Protein AF-A0A0R0M6H1-F1 (afdb_monomer_lite)

Foldseek 3Di:
DADFADDPQAAWAFCPDPLVVVCVVLVVCVPWDKDFAQWEWEADPLDTFTDDQELVSLVVGPPDDPQLSVLVVCVLVVVDDPVVSCVRGDVVVVVRQQLSAPFPDPGSNVVSSVRRPPRGGIIAIQVGPVSSVVSVVVSVVVVVDDDDDDPDKFKAAPVRHTDPDPDPDHPQKIWIQDPVGIDIDRDDDDPPDPDQFQKKKKKKWKFLADLDPAWHKYRHDPFWIKIKHACRSVSDDHSMIMMIIIGRDPDPDPVCVSSPHDPVGTPDMDMDMDRHDGDSD

Sequence (281 aa):
LTEVFIESNPRLFETNSELIDIIVGADMFGQMNFISIIDHYVFLKGKFYKIPYNDFDIAESDWLTVKEKLFLQKFANNKIQFFEFEANVRPLVVEILNSAKIRRRSHAIPVYLKNYGTNELLCYPIFGEREISDQMSRMLAFKNVAFYMEDEIKLLDQHGREIKNKPKKLPTFYQLSGQYGKARFDQFLTSEIPRKRQKKYVKVLILSKPLKEGNFFITFSQNIFIFQLDWETRVCPTNMFLIYIFAKDPLQSDIENEIGLDHESIILSISFERKITEPPI

Organism: NCBI:txid146866

Structure (mmCIF, N/CA/C/O backbone):
data_AF-A0A0R0M6H1-F1
#
_entry.id   AF-A0A0R0M6H1-F1
#
loop_
_atom_site.group_PDB
_atom_site.id
_atom_site.type_symbol
_atom_site.label_atom_id
_atom_site.label_alt_id
_atom_site.label_comp_id
_atom_site.label_asym_id
_atom_site.label_entity_id
_atom_site.label_seq_id
_atom_site.pdbx_PDB_ins_code
_atom_site.Cartn_x
_atom_site.Cartn_y
_atom_site.Cartn_z
_atom_site.occupancy
_atom_site.B_iso_or_equiv
_atom_site.auth_seq_id
_atom_site.auth_comp_id
_atom_site.auth_asym_id
_atom_site.auth_atom_id
_atom_site.pdbx_PDB_model_num
ATOM 1 N N . LEU A 1 1 ? 5.662 -20.832 -5.754 1.00 57.03 1 LEU A N 1
ATOM 2 C CA . LEU A 1 1 ? 6.717 -19.799 -5.788 1.00 57.03 1 LEU A CA 1
ATOM 3 C C . LEU A 1 1 ? 7.740 -20.155 -4.731 1.00 57.03 1 LEU A C 1
ATOM 5 O O . LEU A 1 1 ? 7.343 -20.382 -3.597 1.00 57.03 1 LEU A O 1
ATOM 9 N N . THR A 1 2 ? 9.004 -20.292 -5.122 1.00 72.38 2 THR A N 1
ATOM 10 C CA . THR A 1 2 ? 10.146 -20.501 -4.210 1.00 72.38 2 THR A CA 1
ATOM 11 C C . THR A 1 2 ? 10.876 -19.198 -3.890 1.00 72.38 2 THR A C 1
ATOM 13 O O . THR A 1 2 ? 11.727 -19.177 -3.010 1.00 72.38 2 THR A O 1
ATOM 16 N N . GLU A 1 3 ? 10.545 -18.120 -4.600 1.00 84.31 3 GLU A N 1
ATOM 17 C CA . GLU A 1 3 ? 11.199 -16.818 -4.516 1.00 84.31 3 GLU A CA 1
ATOM 18 C C . GLU A 1 3 ? 10.257 -15.777 -3.904 1.00 84.31 3 GLU A C 1
ATOM 20 O O . GLU A 1 3 ? 9.032 -15.928 -3.936 1.00 84.31 3 GLU A O 1
ATOM 25 N N . VAL A 1 4 ? 10.854 -14.728 -3.341 1.00 87.81 4 VAL A N 1
ATOM 26 C CA . VAL A 1 4 ? 10.167 -13.562 -2.781 1.00 87.81 4 VAL A CA 1
ATOM 27 C C . VAL A 1 4 ? 10.470 -12.362 -3.672 1.00 87.81 4 VAL A C 1
ATOM 29 O O . VAL A 1 4 ? 11.637 -12.066 -3.935 1.00 87.81 4 VAL A O 1
ATOM 32 N N . PHE A 1 5 ? 9.434 -11.643 -4.092 1.00 89.56 5 PHE A N 1
ATOM 33 C CA . PHE A 1 5 ? 9.551 -10.390 -4.828 1.00 89.56 5 PHE A CA 1
ATOM 34 C C . PHE A 1 5 ? 9.432 -9.213 -3.861 1.00 89.56 5 PHE A C 1
ATOM 36 O O . PHE A 1 5 ? 8.388 -8.989 -3.251 1.00 89.56 5 PHE A O 1
ATOM 43 N N . ILE A 1 6 ? 10.529 -8.471 -3.707 1.00 90.31 6 ILE A N 1
ATOM 44 C CA . ILE A 1 6 ? 10.583 -7.286 -2.849 1.00 90.31 6 ILE A CA 1
ATOM 45 C C . ILE A 1 6 ? 10.576 -6.036 -3.719 1.00 90.31 6 ILE A C 1
ATOM 47 O O . ILE A 1 6 ? 11.501 -5.789 -4.496 1.00 90.31 6 ILE A O 1
ATOM 51 N N . GLU A 1 7 ? 9.552 -5.214 -3.533 1.00 89.44 7 GLU A N 1
ATOM 52 C CA . GLU A 1 7 ? 9.412 -3.941 -4.210 1.00 89.44 7 GLU A CA 1
ATOM 53 C C . GLU A 1 7 ? 10.398 -2.922 -3.656 1.00 89.44 7 GLU A C 1
ATOM 55 O O . GLU A 1 7 ? 10.493 -2.667 -2.454 1.00 89.44 7 GLU A O 1
ATOM 60 N N . SER A 1 8 ? 11.110 -2.262 -4.566 1.00 82.50 8 SER A N 1
ATOM 61 C CA . SER A 1 8 ? 12.011 -1.165 -4.200 1.00 82.50 8 SER A CA 1
ATOM 62 C C . SER A 1 8 ? 11.267 0.116 -3.796 1.00 82.50 8 SER A C 1
ATOM 64 O O . SER A 1 8 ? 11.862 1.039 -3.230 1.00 82.50 8 SER A O 1
ATOM 66 N N . ASN A 1 9 ? 9.978 0.200 -4.125 1.00 82.88 9 ASN A N 1
ATOM 67 C CA . ASN A 1 9 ? 9.102 1.340 -3.886 1.00 82.88 9 ASN A CA 1
ATOM 68 C C . ASN A 1 9 ? 7.665 0.827 -3.667 1.00 82.88 9 ASN A C 1
ATOM 70 O O . ASN A 1 9 ? 6.825 1.056 -4.524 1.00 82.88 9 ASN A O 1
ATOM 74 N N . PRO A 1 10 ? 7.412 0.137 -2.545 1.00 84.62 10 PRO A N 1
ATOM 75 C CA . PRO A 1 10 ? 6.147 -0.540 -2.276 1.00 84.62 10 PRO A CA 1
ATOM 76 C C . PRO A 1 10 ? 4.981 0.449 -2.145 1.00 84.62 10 PRO A C 1
ATOM 78 O O . PRO A 1 10 ? 5.083 1.440 -1.409 1.00 84.62 10 PRO A O 1
ATOM 81 N N . ARG A 1 11 ? 3.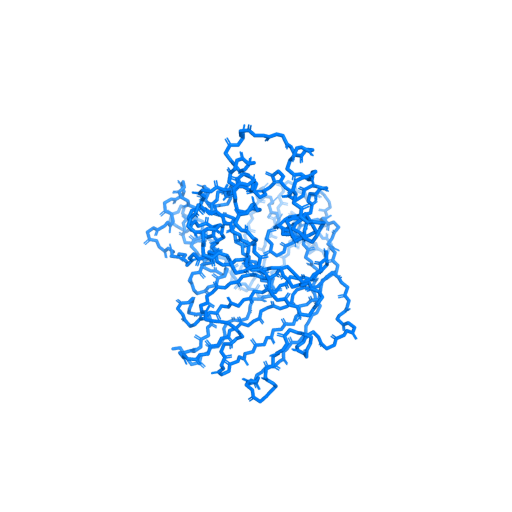879 0.172 -2.845 1.00 88.50 11 ARG A N 1
ATOM 82 C CA . ARG A 1 11 ? 2.678 1.005 -2.919 1.00 88.50 11 ARG A CA 1
ATOM 83 C C . ARG A 1 11 ? 1.404 0.179 -3.008 1.00 88.50 11 ARG A C 1
ATOM 85 O O . ARG A 1 11 ? 1.370 -0.891 -3.606 1.00 88.50 11 ARG A O 1
ATOM 92 N N . LEU A 1 12 ? 0.339 0.743 -2.453 1.00 90.62 12 LEU A N 1
ATOM 93 C CA . LEU A 1 12 ? -1.034 0.322 -2.686 1.00 90.62 12 LEU A CA 1
ATOM 94 C C . LEU A 1 12 ? -1.726 1.354 -3.573 1.00 90.62 12 LEU A C 1
ATOM 96 O O . LEU A 1 12 ? -1.390 2.539 -3.538 1.00 90.62 12 LEU A O 1
ATOM 100 N N . PHE A 1 13 ? -2.709 0.916 -4.350 1.00 88.50 13 PHE A N 1
ATOM 101 C CA . PHE A 1 13 ? -3.419 1.784 -5.284 1.00 88.50 13 PHE A CA 1
ATOM 102 C C . PHE A 1 13 ? -4.861 1.967 -4.839 1.00 88.50 13 PHE A C 1
ATOM 104 O O . PHE A 1 13 ? -5.561 0.989 -4.598 1.00 88.50 13 PHE A O 1
ATOM 111 N N . GLU A 1 14 ? -5.330 3.214 -4.757 1.00 86.25 14 GLU A N 1
ATOM 112 C CA . GLU A 1 14 ? -6.767 3.470 -4.627 1.00 86.25 14 GLU A CA 1
ATOM 113 C C . GLU A 1 14 ? -7.482 2.896 -5.858 1.00 86.25 14 GLU A C 1
ATOM 115 O O . GLU A 1 14 ? -7.100 3.176 -6.999 1.00 86.25 14 GLU A O 1
ATOM 120 N N . THR A 1 15 ? -8.537 2.120 -5.623 1.00 84.62 15 THR A N 1
ATOM 121 C CA . THR A 1 15 ? -9.339 1.469 -6.675 1.00 84.62 15 THR A CA 1
ATOM 122 C C . THR A 1 15 ? -10.025 2.469 -7.606 1.00 84.62 15 THR A C 1
ATOM 124 O O . THR A 1 15 ? -10.305 2.153 -8.754 1.00 84.62 15 THR A O 1
ATOM 127 N N . ASN A 1 16 ? -10.241 3.702 -7.137 1.00 79.19 16 ASN A N 1
ATOM 128 C CA . ASN A 1 16 ? -10.789 4.825 -7.901 1.00 79.19 16 ASN A CA 1
ATOM 129 C C . ASN A 1 16 ? -9.720 5.848 -8.334 1.00 79.19 16 ASN A C 1
ATOM 131 O O . ASN A 1 16 ? -10.024 7.035 -8.495 1.00 79.19 16 ASN A O 1
ATOM 135 N N . SER A 1 17 ? -8.454 5.430 -8.427 1.00 81.12 17 SER A N 1
ATOM 136 C CA . SER A 1 17 ? -7.373 6.303 -8.888 1.00 81.12 17 SER A CA 1
ATOM 137 C C . SER A 1 17 ? -7.312 6.403 -10.410 1.00 81.12 17 SER A C 1
ATOM 139 O O . SER A 1 17 ? -7.622 5.459 -11.129 1.00 81.12 17 SER A O 1
ATOM 141 N N . GLU A 1 18 ? -6.785 7.533 -10.889 1.00 84.88 18 GLU A N 1
ATOM 142 C CA . GLU A 1 18 ? -6.524 7.782 -12.314 1.00 84.88 18 GLU A CA 1
ATOM 143 C C . GLU A 1 18 ? -5.653 6.687 -12.951 1.00 84.88 18 GLU A C 1
ATOM 145 O O . GLU A 1 18 ? -5.841 6.344 -14.112 1.00 84.88 18 GLU A O 1
ATOM 150 N N . LEU A 1 19 ? -4.714 6.102 -12.196 1.00 86.50 19 LEU A N 1
ATOM 151 C CA . LEU A 1 19 ? -3.900 4.997 -12.701 1.00 86.50 19 LEU A CA 1
ATOM 152 C C . LEU A 1 19 ? -4.757 3.762 -13.001 1.00 86.50 19 LEU A C 1
ATOM 154 O O . LEU A 1 19 ? -4.580 3.152 -14.052 1.00 86.50 19 LEU A O 1
ATOM 158 N N . ILE A 1 20 ? -5.679 3.408 -12.102 1.00 87.38 20 ILE A N 1
ATOM 159 C CA . ILE A 1 20 ? -6.596 2.287 -12.324 1.00 87.38 20 ILE A CA 1
ATOM 160 C C . ILE A 1 20 ? -7.502 2.585 -13.522 1.00 87.38 20 ILE A C 1
ATOM 162 O O . ILE A 1 20 ? -7.623 1.730 -14.397 1.00 87.38 20 ILE A O 1
ATOM 166 N N . ASP A 1 21 ? -8.024 3.809 -13.647 1.00 86.75 21 ASP A N 1
ATOM 167 C CA . ASP A 1 21 ? -8.817 4.225 -14.814 1.00 86.75 21 ASP A CA 1
ATOM 168 C C . ASP A 1 21 ? -8.031 4.091 -16.132 1.00 86.75 21 ASP A C 1
ATOM 170 O O . ASP A 1 21 ? -8.572 3.627 -17.137 1.00 86.75 21 ASP A O 1
ATOM 174 N N . ILE A 1 22 ? -6.740 4.449 -16.140 1.00 88.62 22 ILE A N 1
ATOM 175 C CA . ILE A 1 22 ? -5.854 4.277 -17.303 1.00 88.62 22 ILE A CA 1
ATOM 176 C C . ILE A 1 22 ? -5.665 2.793 -17.633 1.00 88.62 22 ILE A C 1
ATOM 178 O O . ILE A 1 22 ? -5.728 2.423 -18.804 1.00 88.62 22 ILE A O 1
ATOM 182 N N . ILE A 1 23 ? -5.445 1.940 -16.629 1.00 88.56 23 ILE A N 1
ATOM 183 C CA . ILE A 1 23 ? -5.265 0.491 -16.815 1.00 88.56 23 ILE A CA 1
ATOM 184 C C . ILE A 1 23 ? -6.550 -0.141 -17.374 1.00 88.56 23 ILE A C 1
ATOM 186 O O . ILE A 1 23 ? -6.475 -0.952 -18.300 1.00 88.56 23 ILE A O 1
ATOM 190 N N . VAL A 1 24 ? -7.726 0.262 -16.871 1.00 86.44 24 VAL A N 1
ATOM 191 C CA . VAL A 1 24 ? -9.031 -0.142 -17.424 1.00 86.44 24 VAL A CA 1
ATOM 192 C C . VAL A 1 24 ? -9.164 0.339 -18.868 1.00 86.44 24 VAL A C 1
ATOM 194 O O . VAL A 1 24 ? -9.450 -0.456 -19.760 1.00 86.44 24 VAL A O 1
ATOM 197 N N . GLY A 1 25 ? -8.926 1.628 -19.119 1.00 86.38 25 GLY A N 1
ATOM 198 C CA . GLY A 1 25 ? -9.073 2.234 -20.444 1.00 86.38 25 GLY A CA 1
ATOM 199 C C . GLY A 1 25 ? -8.100 1.689 -21.493 1.00 86.38 25 GLY A C 1
ATOM 200 O O . GLY A 1 25 ? -8.398 1.732 -22.685 1.00 86.38 25 GLY A O 1
ATOM 201 N N . ALA A 1 26 ? -6.956 1.156 -21.061 1.00 85.50 26 ALA A N 1
ATOM 202 C CA . ALA A 1 26 ? -5.970 0.492 -21.908 1.00 85.50 26 ALA A CA 1
ATOM 203 C C . ALA A 1 26 ? -6.255 -1.007 -22.136 1.00 85.50 26 ALA A C 1
ATOM 205 O O . ALA A 1 26 ? -5.443 -1.669 -22.780 1.00 85.50 26 ALA A O 1
ATOM 206 N N . ASP A 1 27 ? -7.374 -1.537 -21.625 1.00 84.25 27 ASP A N 1
ATOM 207 C CA . ASP A 1 27 ? -7.768 -2.954 -21.710 1.00 84.25 27 ASP A CA 1
ATOM 208 C C . ASP A 1 27 ? -6.717 -3.920 -21.122 1.00 84.25 27 ASP A C 1
ATOM 210 O O . ASP A 1 27 ? -6.519 -5.052 -21.566 1.00 84.25 27 ASP A O 1
ATOM 214 N N . MET A 1 28 ? -6.002 -3.464 -20.089 1.00 84.00 28 MET A N 1
ATOM 215 C CA . MET A 1 28 ? -4.935 -4.244 -19.452 1.00 84.00 28 MET A CA 1
ATOM 216 C C . MET A 1 28 ? -5.460 -5.243 -18.411 1.00 84.00 28 MET A C 1
ATOM 218 O O . MET A 1 28 ? -4.734 -6.157 -18.022 1.00 84.00 28 MET A O 1
ATOM 222 N N . PHE A 1 29 ? -6.720 -5.122 -17.978 1.00 75.19 29 PHE A N 1
ATOM 223 C CA . PHE A 1 29 ? -7.334 -6.031 -16.996 1.00 75.19 29 PHE A CA 1
ATOM 224 C C . PHE A 1 29 ? -7.459 -7.474 -17.495 1.00 75.19 29 PHE A C 1
ATOM 226 O O . PHE A 1 29 ? -7.462 -8.399 -16.693 1.00 75.19 29 PHE A O 1
ATOM 233 N N . GLY A 1 30 ? -7.490 -7.700 -18.813 1.00 74.50 30 GLY A N 1
ATOM 234 C CA . GLY A 1 30 ? -7.412 -9.056 -19.363 1.00 74.50 30 GLY A CA 1
ATOM 235 C C . GLY A 1 30 ? -6.053 -9.738 -19.143 1.00 74.50 30 GLY A C 1
ATOM 236 O O . GLY A 1 30 ? -5.927 -10.936 -19.388 1.00 74.50 30 GLY A O 1
ATOM 237 N N . GLN A 1 31 ? -5.027 -8.987 -18.724 1.00 80.31 31 GLN A N 1
ATOM 238 C CA . GLN A 1 31 ? -3.633 -9.442 -18.645 1.00 80.31 31 GLN A CA 1
ATOM 239 C C . GLN A 1 31 ? -3.010 -9.271 -17.254 1.00 80.31 31 GLN A C 1
ATOM 241 O O . GLN A 1 31 ? -2.004 -9.914 -16.972 1.00 80.31 31 GLN A O 1
ATOM 246 N N . MET A 1 32 ? -3.607 -8.453 -16.384 1.00 88.12 32 MET A N 1
ATOM 247 C CA . MET A 1 32 ? -3.165 -8.225 -15.010 1.00 88.12 32 MET A CA 1
ATOM 248 C C . MET A 1 32 ? -4.352 -8.314 -14.059 1.00 88.12 32 MET A C 1
ATOM 250 O O . MET A 1 32 ? -5.414 -7.752 -14.316 1.00 88.12 32 MET A O 1
ATOM 254 N N . ASN A 1 33 ? -4.133 -8.980 -12.930 1.00 89.44 33 ASN A N 1
ATOM 255 C CA . ASN A 1 33 ? -5.114 -9.101 -11.863 1.00 89.44 33 ASN A CA 1
ATOM 256 C C . ASN A 1 33 ? -4.676 -8.281 -10.655 1.00 89.44 33 ASN A C 1
ATOM 258 O O . ASN A 1 33 ? -3.481 -8.129 -10.397 1.00 89.44 33 ASN A O 1
ATOM 262 N N . PHE A 1 34 ? -5.650 -7.817 -9.884 1.00 92.12 34 PHE A N 1
ATOM 263 C CA . PHE A 1 34 ? -5.431 -7.137 -8.616 1.00 92.12 34 PHE A CA 1
ATOM 264 C C . PHE A 1 34 ? -6.110 -7.913 -7.498 1.00 92.12 34 PHE A C 1
ATOM 266 O O . PHE A 1 34 ? -7.169 -8.504 -7.700 1.00 92.12 34 PHE A O 1
ATOM 273 N N . ILE A 1 35 ? -5.508 -7.877 -6.315 1.00 92.12 35 ILE A N 1
ATOM 274 C CA . ILE A 1 35 ? -6.167 -8.270 -5.078 1.00 92.12 35 ILE A CA 1
ATOM 275 C C . ILE A 1 35 ? -6.676 -7.021 -4.363 1.00 92.12 35 ILE A C 1
ATOM 277 O O . ILE A 1 35 ? -6.007 -5.982 -4.345 1.00 92.12 35 ILE A O 1
ATOM 281 N N . SER A 1 36 ? -7.868 -7.121 -3.785 1.00 91.19 36 SER A N 1
ATOM 282 C CA . SER A 1 36 ? -8.452 -6.049 -2.987 1.00 91.19 36 SER A CA 1
ATOM 283 C C . SER A 1 36 ? -7.864 -6.057 -1.578 1.00 91.19 36 SER A C 1
ATOM 285 O O . SER A 1 36 ? -7.694 -7.109 -0.961 1.00 91.19 36 SER A O 1
ATOM 287 N N . ILE A 1 37 ? -7.565 -4.870 -1.062 1.00 90.44 37 ILE A N 1
ATOM 288 C CA . ILE A 1 37 ? -7.140 -4.634 0.316 1.00 90.44 37 ILE A CA 1
ATOM 289 C C . ILE A 1 37 ? -8.246 -3.819 0.974 1.00 90.44 37 ILE A C 1
ATOM 291 O O . ILE A 1 37 ? -8.354 -2.601 0.806 1.00 90.44 37 ILE A O 1
ATOM 295 N N . ILE A 1 38 ? -9.098 -4.542 1.692 1.00 84.56 38 ILE A N 1
ATOM 296 C CA . ILE A 1 38 ? -10.337 -4.019 2.274 1.00 84.56 38 ILE A CA 1
ATOM 297 C C . ILE A 1 38 ? -10.083 -3.538 3.705 1.00 84.56 38 ILE A C 1
ATOM 299 O O . ILE A 1 38 ? -10.609 -2.509 4.133 1.00 84.56 38 ILE A O 1
ATOM 303 N N . ASP A 1 39 ? -9.224 -4.248 4.435 1.00 91.00 39 ASP A N 1
ATOM 304 C CA . ASP A 1 39 ? -9.014 -3.996 5.850 1.00 91.00 39 ASP A CA 1
ATOM 305 C C . ASP A 1 39 ? -7.977 -2.892 6.079 1.00 91.00 39 ASP A C 1
ATOM 307 O O . ASP A 1 39 ? -6.802 -2.993 5.717 1.00 91.00 39 ASP A O 1
ATOM 311 N N . HIS A 1 40 ? -8.427 -1.823 6.733 1.00 91.75 40 HIS A N 1
ATOM 312 C CA . HIS A 1 40 ? -7.588 -0.725 7.193 1.00 91.75 40 HIS A CA 1
ATOM 313 C C . HIS A 1 40 ? -7.669 -0.621 8.710 1.00 91.75 40 HIS A C 1
ATOM 315 O O . HIS A 1 40 ? -8.750 -0.509 9.295 1.00 91.75 40 HIS A O 1
ATOM 321 N N . TYR A 1 41 ? -6.508 -0.589 9.345 1.00 93.31 41 TYR A N 1
ATOM 322 C CA . TYR A 1 41 ? -6.373 -0.400 10.775 1.00 93.31 41 TYR A CA 1
ATOM 323 C C . TYR A 1 41 ? -5.672 0.917 11.098 1.00 93.31 41 TYR A C 1
ATOM 325 O O . TYR A 1 41 ? -4.764 1.362 10.401 1.00 93.31 41 TYR A O 1
ATOM 333 N N . VAL A 1 42 ? -6.038 1.512 12.223 1.00 93.06 42 VAL A N 1
ATOM 334 C CA . VAL A 1 42 ? -5.229 2.530 12.892 1.00 93.06 42 VAL A CA 1
ATOM 335 C C . VAL A 1 42 ? -4.602 1.890 14.119 1.00 93.06 42 VAL A C 1
ATOM 337 O O . VAL A 1 42 ? -5.312 1.290 14.927 1.00 93.06 42 VAL A O 1
ATOM 340 N N . PHE A 1 43 ? -3.286 2.017 14.269 1.00 93.00 43 PHE A N 1
ATOM 341 C CA . PHE A 1 43 ? -2.613 1.647 15.509 1.00 93.00 43 PHE A CA 1
ATOM 342 C C . PHE A 1 43 ? -2.472 2.885 16.392 1.00 93.00 43 PHE A C 1
ATOM 344 O O . PHE A 1 43 ? -1.816 3.855 16.023 1.00 93.00 43 PHE A O 1
ATOM 351 N N . LEU A 1 44 ? -3.121 2.872 17.554 1.00 91.69 44 LEU A N 1
ATOM 352 C CA . LEU A 1 44 ? -3.144 4.007 18.467 1.00 91.69 44 LEU A CA 1
ATOM 353 C C . LEU A 1 44 ? -3.134 3.515 19.915 1.00 91.69 44 LEU A C 1
ATOM 355 O O . LEU A 1 44 ? -3.953 2.684 20.307 1.00 91.69 44 LEU A O 1
ATOM 359 N N . LYS A 1 45 ? -2.223 4.057 20.733 1.00 89.06 45 LYS A N 1
ATOM 360 C CA . LYS A 1 45 ? -2.115 3.745 22.174 1.00 89.06 45 LYS A CA 1
ATOM 361 C C . LYS A 1 45 ? -2.030 2.231 22.446 1.00 89.06 45 LYS A C 1
ATOM 363 O O . LYS A 1 45 ? -2.719 1.715 23.323 1.00 89.06 45 LYS A O 1
ATOM 368 N N . GLY A 1 46 ? -1.211 1.521 21.663 1.00 89.62 46 GLY A N 1
ATOM 369 C CA . GLY A 1 46 ? -0.979 0.083 21.834 1.00 89.62 46 GLY A CA 1
ATOM 370 C C . GLY A 1 46 ? -2.091 -0.824 21.298 1.00 89.62 46 GLY A C 1
ATOM 371 O O . GLY A 1 46 ? -2.094 -2.014 21.597 1.00 89.62 46 GLY A O 1
ATOM 372 N N . LYS A 1 47 ? -3.077 -0.282 20.570 1.00 93.38 47 LYS A N 1
ATOM 373 C CA . LYS A 1 47 ? -4.236 -1.040 20.082 1.00 93.38 47 LYS A CA 1
ATOM 374 C C . LYS A 1 47 ? -4.500 -0.791 18.606 1.00 93.38 47 LYS A C 1
ATOM 376 O O . LYS A 1 47 ? -4.341 0.325 18.118 1.00 93.38 47 LYS A O 1
ATOM 381 N N . PHE A 1 48 ? -4.965 -1.836 17.928 1.00 94.31 48 PHE A N 1
ATOM 382 C CA . PHE A 1 48 ? -5.478 -1.759 16.564 1.00 94.31 48 PHE A CA 1
ATOM 383 C C . PHE A 1 48 ? -6.967 -1.432 16.568 1.00 94.31 48 PHE A C 1
ATOM 385 O O . PHE A 1 48 ? -7.741 -2.087 17.261 1.00 94.31 48 PHE A O 1
ATOM 392 N N . TYR A 1 49 ? -7.366 -0.481 15.733 1.00 95.00 49 TYR A N 1
ATOM 393 C CA . TYR A 1 49 ? -8.760 -0.129 15.486 1.00 95.00 49 TYR A CA 1
ATOM 394 C C . TYR A 1 49 ? -9.060 -0.337 14.006 1.00 95.00 49 TYR A C 1
ATOM 396 O O . TYR A 1 49 ? -8.489 0.367 13.172 1.00 95.00 49 TYR A O 1
ATOM 404 N N . LYS A 1 50 ? -9.930 -1.299 13.670 1.00 94.25 50 LYS A N 1
ATOM 405 C CA . LYS A 1 50 ? -10.416 -1.464 12.291 1.00 94.25 50 LYS A CA 1
ATOM 406 C C . LYS A 1 50 ? -11.291 -0.265 11.941 1.00 94.25 50 LYS A C 1
ATOM 408 O O . LYS A 1 50 ? -12.217 0.055 12.693 1.00 94.25 50 LYS A O 1
ATOM 413 N N . ILE A 1 51 ? -10.975 0.402 10.838 1.00 93.06 51 ILE A N 1
ATOM 414 C CA . ILE A 1 51 ? -11.732 1.548 10.340 1.00 93.06 51 ILE A CA 1
ATOM 415 C C . ILE A 1 51 ? -12.956 1.028 9.583 1.00 93.06 51 ILE A C 1
ATOM 417 O O . ILE A 1 51 ? -12.781 0.268 8.633 1.00 93.06 51 ILE A O 1
ATOM 421 N N . PRO A 1 52 ? -14.181 1.402 9.991 1.00 92.62 52 PRO A N 1
ATOM 422 C CA . PRO A 1 52 ? -15.383 0.885 9.356 1.00 92.62 52 PRO A CA 1
ATOM 423 C C . PRO A 1 52 ? -15.718 1.661 8.080 1.00 92.62 52 PRO A C 1
ATOM 425 O O . PRO A 1 52 ? -15.936 2.866 8.150 1.00 92.62 52 PRO A O 1
ATOM 428 N N . TYR A 1 53 ? -15.806 0.999 6.927 1.00 90.19 53 TYR A N 1
ATOM 429 C CA . TYR A 1 53 ? -16.108 1.660 5.650 1.00 90.19 53 TYR A CA 1
ATOM 430 C C . TYR A 1 53 ? -17.532 1.434 5.157 1.00 90.19 53 TYR A C 1
ATOM 432 O O . TYR A 1 53 ? -17.933 2.053 4.180 1.00 90.19 53 TYR A O 1
ATOM 440 N N . ASN A 1 54 ? -18.325 0.602 5.821 1.00 91.94 54 ASN A N 1
ATOM 441 C CA . ASN A 1 54 ? -19.725 0.370 5.475 1.00 91.94 54 ASN A CA 1
ATOM 442 C C . ASN A 1 54 ? -20.577 0.140 6.738 1.00 91.94 54 ASN A C 1
ATOM 444 O O . ASN A 1 54 ? -20.064 0.087 7.858 1.00 91.94 54 ASN A O 1
ATOM 448 N N . ASP A 1 55 ? -21.897 0.044 6.570 1.00 92.56 55 ASP A N 1
ATOM 449 C CA . ASP A 1 55 ? -22.836 -0.162 7.683 1.00 92.56 55 ASP A CA 1
ATOM 450 C C . ASP A 1 55 ? -22.564 -1.468 8.449 1.00 92.56 55 ASP A C 1
ATOM 452 O O . ASP A 1 55 ? -22.732 -1.514 9.669 1.00 92.56 55 ASP A O 1
ATOM 456 N N . PHE A 1 56 ? -22.111 -2.511 7.747 1.00 92.81 56 PHE A N 1
ATOM 457 C CA . PHE A 1 56 ? -21.766 -3.795 8.348 1.00 92.81 56 PHE A CA 1
ATOM 458 C C . PHE A 1 56 ? -20.528 -3.673 9.246 1.00 92.81 56 PHE A C 1
ATOM 460 O O . PHE A 1 56 ? -20.577 -4.082 10.402 1.00 92.81 56 PHE A O 1
ATOM 467 N N . ASP A 1 57 ? -19.467 -3.000 8.797 1.00 93.25 57 ASP A N 1
ATOM 468 C CA . ASP A 1 57 ? -18.276 -2.760 9.616 1.00 93.25 57 ASP A CA 1
ATOM 469 C C . ASP A 1 57 ? -18.595 -1.923 10.864 1.00 93.25 57 ASP A C 1
ATOM 471 O O . ASP A 1 57 ? -18.029 -2.146 11.936 1.00 93.25 57 ASP A O 1
ATOM 475 N N . ILE A 1 58 ? -19.504 -0.944 10.748 1.00 94.88 58 ILE A N 1
ATOM 476 C CA . ILE A 1 58 ? -19.974 -0.171 11.906 1.00 94.88 58 ILE A CA 1
ATOM 477 C C . ILE A 1 58 ? -20.691 -1.099 12.891 1.00 94.88 58 ILE A C 1
ATOM 479 O O . ILE A 1 58 ? -20.454 -1.011 14.100 1.00 94.88 58 ILE A O 1
ATOM 483 N N . ALA A 1 59 ? -21.571 -1.971 12.395 1.00 94.88 59 ALA A N 1
ATOM 484 C CA . ALA A 1 59 ? -22.320 -2.912 13.218 1.00 94.88 59 ALA A CA 1
ATOM 485 C C . ALA A 1 59 ? -21.395 -3.904 13.942 1.00 94.88 59 ALA A C 1
ATOM 487 O O . ALA A 1 59 ? -21.568 -4.103 15.146 1.00 94.88 59 ALA A O 1
ATOM 488 N N . GLU A 1 60 ? -20.375 -4.421 13.259 1.00 94.75 60 GLU A N 1
ATOM 489 C CA . GLU A 1 60 ? -19.408 -5.393 13.790 1.00 94.75 60 GLU A CA 1
ATOM 490 C C . GLU A 1 60 ? -18.282 -4.758 14.626 1.00 94.75 60 GLU A C 1
ATOM 492 O O . GLU A 1 60 ? -17.564 -5.456 15.338 1.00 94.75 60 GLU A O 1
ATOM 497 N N . SER A 1 61 ? -18.126 -3.430 14.596 1.00 95.44 61 SER A N 1
ATOM 498 C CA . SER A 1 61 ? -17.089 -2.740 15.371 1.00 95.44 61 SER A CA 1
ATOM 499 C C . SER A 1 61 ? -17.231 -2.995 16.878 1.00 95.44 61 SER A C 1
ATOM 501 O O . SER A 1 61 ? -18.273 -2.732 17.484 1.00 95.44 61 SER A O 1
ATOM 503 N N . ASP A 1 62 ? -16.153 -3.460 17.501 1.00 94.25 62 ASP A N 1
ATOM 504 C CA . ASP A 1 62 ? -16.054 -3.760 18.933 1.00 94.25 62 ASP A CA 1
ATOM 505 C C . ASP A 1 62 ? -15.691 -2.529 19.781 1.00 94.25 62 ASP A C 1
ATOM 507 O O . ASP A 1 62 ? -16.045 -2.429 20.956 1.00 94.25 62 ASP A O 1
ATOM 511 N N . TRP A 1 63 ? -15.005 -1.560 19.179 1.00 95.69 63 TRP A N 1
ATOM 512 C CA . TRP A 1 63 ? -14.514 -0.366 19.857 1.00 95.69 63 TRP A CA 1
ATOM 513 C C . TRP A 1 63 ? -15.527 0.790 19.891 1.00 95.69 63 TRP A C 1
ATOM 515 O O . TRP A 1 63 ? -15.333 1.744 20.655 1.00 95.69 63 TRP A O 1
ATOM 525 N N . LEU A 1 64 ? -16.618 0.704 19.119 1.00 97.12 64 LEU A N 1
ATOM 526 C CA . LEU A 1 64 ? -17.727 1.663 19.105 1.00 97.12 64 LEU A CA 1
ATOM 527 C C . LEU A 1 64 ? -18.880 1.218 20.016 1.00 97.12 64 LEU A C 1
ATOM 529 O O . LEU A 1 64 ? -19.367 0.092 19.946 1.00 97.12 64 LEU A O 1
ATOM 533 N N . THR A 1 65 ? -19.404 2.140 20.824 1.00 97.44 65 THR A N 1
ATOM 534 C CA . THR A 1 65 ? -20.662 1.919 21.557 1.00 97.44 65 THR A CA 1
ATOM 535 C C . THR A 1 65 ? -21.872 1.971 20.619 1.00 97.44 65 THR A C 1
ATOM 537 O O . THR A 1 65 ? -21.811 2.575 19.552 1.00 97.44 65 THR A O 1
ATOM 540 N N . VAL A 1 66 ? -23.022 1.427 21.039 1.00 97.44 66 VAL A N 1
ATOM 541 C CA . VAL A 1 66 ? -24.282 1.493 20.261 1.00 97.44 66 VAL A CA 1
ATOM 542 C C . VAL A 1 66 ? -24.643 2.933 19.873 1.00 97.44 66 VAL A C 1
ATOM 544 O O . VAL A 1 66 ? -25.028 3.196 18.734 1.00 97.44 66 VAL A O 1
ATOM 547 N N . LYS A 1 67 ? -24.468 3.886 20.802 1.00 97.25 67 LYS A N 1
ATOM 548 C CA . LYS A 1 67 ? -24.687 5.312 20.530 1.00 97.25 67 LYS A CA 1
ATOM 549 C C . LYS A 1 67 ? -23.736 5.809 19.436 1.00 97.25 67 LYS A C 1
ATOM 551 O O . LYS A 1 67 ? -24.179 6.448 18.491 1.00 97.25 67 LYS A O 1
ATOM 556 N N . GLU A 1 68 ? -22.446 5.507 19.539 1.00 97.75 68 GLU A N 1
ATOM 557 C CA . GLU A 1 68 ? -21.445 5.966 18.567 1.00 97.75 68 GLU A CA 1
ATOM 558 C C . GLU A 1 68 ? -21.635 5.341 17.186 1.00 97.75 68 GLU A C 1
ATOM 560 O O . GLU A 1 68 ? -21.497 6.054 16.197 1.00 97.75 68 GLU A O 1
ATOM 565 N N . LYS A 1 69 ? -22.035 4.065 17.110 1.00 97.88 69 LYS A N 1
ATOM 566 C CA . LYS A 1 69 ? -22.419 3.402 15.853 1.00 97.88 69 LYS A CA 1
ATOM 567 C C . LYS A 1 69 ? -23.527 4.177 15.138 1.00 97.88 69 LYS A C 1
ATOM 569 O O . LYS A 1 69 ? -23.389 4.506 13.963 1.00 97.88 69 LYS A O 1
ATOM 574 N N . LEU A 1 70 ? -24.578 4.563 15.869 1.00 97.19 70 LEU A N 1
ATOM 575 C CA . LEU A 1 70 ? -25.681 5.362 15.327 1.00 97.19 70 LEU A CA 1
ATOM 576 C C . LEU A 1 70 ? -25.213 6.732 14.808 1.00 97.19 70 LEU A C 1
ATOM 578 O O . LEU A 1 70 ? -25.623 7.154 13.726 1.00 97.19 70 LEU A O 1
ATOM 582 N N . PHE A 1 71 ? -24.385 7.451 15.572 1.00 96.56 71 PHE A N 1
ATOM 583 C CA . PHE A 1 71 ? -23.893 8.769 15.154 1.00 96.56 71 PHE A CA 1
ATOM 584 C C . PHE A 1 71 ? -22.922 8.676 13.977 1.00 96.56 71 PHE A C 1
ATOM 586 O O . PHE A 1 71 ? -23.031 9.481 13.055 1.00 96.56 71 PHE A O 1
ATOM 593 N N . LEU A 1 72 ? -22.033 7.680 13.958 1.00 95.31 72 LEU A N 1
ATOM 594 C CA . LEU A 1 72 ? -21.129 7.446 12.836 1.00 95.31 72 LEU A CA 1
ATOM 595 C C . LEU A 1 72 ? -21.902 7.108 11.563 1.00 95.31 72 LEU A C 1
ATOM 597 O O . LEU A 1 72 ? -21.625 7.690 10.521 1.00 95.31 72 LEU A O 1
ATOM 601 N N . GLN A 1 73 ? -22.924 6.256 11.653 1.00 94.88 73 GLN A N 1
ATOM 602 C CA . GLN A 1 73 ? -23.791 5.936 10.521 1.00 94.88 73 GLN A CA 1
ATOM 603 C C . GLN A 1 73 ? -24.545 7.170 10.006 1.00 94.88 73 GLN A C 1
ATOM 605 O O . GLN A 1 73 ? -24.636 7.393 8.798 1.00 94.88 73 GLN A O 1
ATOM 610 N N . LYS A 1 74 ? -25.093 8.004 10.902 1.00 94.88 74 LYS A N 1
ATOM 611 C CA . LYS A 1 74 ? -25.743 9.263 10.504 1.00 94.88 74 LYS A CA 1
ATOM 612 C C . LYS A 1 74 ? -24.760 10.207 9.819 1.00 94.88 74 LYS A C 1
ATOM 614 O O . LYS A 1 74 ? -25.117 10.812 8.813 1.00 94.88 74 LYS A O 1
ATOM 619 N N . PHE A 1 75 ? -23.548 10.322 10.354 1.00 93.69 75 PHE A N 1
ATOM 620 C CA . PHE A 1 75 ? -22.510 11.182 9.804 1.00 93.69 75 PHE A CA 1
ATOM 621 C C . PHE A 1 75 ? -22.044 10.697 8.427 1.00 93.69 75 PHE A C 1
ATOM 623 O O . PHE A 1 75 ? -22.034 11.476 7.479 1.00 93.69 75 PHE A O 1
ATOM 630 N N . ALA A 1 76 ? -21.762 9.400 8.292 1.00 91.38 76 ALA A N 1
ATOM 631 C CA . ALA A 1 76 ? -21.345 8.774 7.041 1.00 91.38 76 ALA A CA 1
ATOM 632 C C . ALA A 1 76 ? -22.387 8.924 5.920 1.00 91.38 76 ALA A C 1
ATOM 634 O O . ALA A 1 76 ? -22.039 9.141 4.764 1.00 91.38 76 ALA A O 1
ATOM 635 N N . ASN A 1 77 ? -23.671 8.909 6.282 1.00 90.75 77 ASN A N 1
ATOM 636 C CA . ASN A 1 77 ? -24.791 9.119 5.364 1.00 90.75 77 ASN A CA 1
ATOM 637 C C . ASN A 1 77 ? -25.201 10.598 5.202 1.00 90.75 77 ASN A C 1
ATOM 639 O O . ASN A 1 77 ? -26.314 10.873 4.753 1.00 90.75 77 ASN A O 1
ATOM 643 N N . ASN A 1 78 ? -24.351 11.556 5.598 1.00 90.75 78 ASN A N 1
ATOM 644 C CA . ASN A 1 78 ? -24.598 13.003 5.508 1.00 90.75 78 ASN A CA 1
ATOM 645 C C . ASN A 1 78 ? -25.896 13.488 6.197 1.00 90.75 78 ASN A C 1
ATOM 647 O O . ASN A 1 78 ? -26.455 14.518 5.825 1.00 90.75 78 ASN A O 1
ATOM 651 N N . LYS A 1 79 ? -26.396 12.761 7.207 1.00 94.50 79 LYS A N 1
ATOM 652 C CA . LYS A 1 79 ? -27.611 13.124 7.967 1.00 94.50 79 LYS A CA 1
ATOM 653 C C . LYS A 1 79 ? -27.338 14.101 9.110 1.00 94.50 79 LYS A C 1
ATOM 655 O O . LYS A 1 79 ? -28.280 14.683 9.634 1.00 94.50 79 LYS A O 1
ATOM 660 N N . ILE A 1 80 ? -26.078 14.231 9.519 1.00 94.44 80 ILE A N 1
ATOM 661 C CA . ILE A 1 80 ? -25.601 15.173 10.537 1.00 94.44 80 ILE A CA 1
ATOM 662 C C . ILE A 1 80 ? -24.277 15.781 10.078 1.00 94.44 80 ILE A C 1
ATOM 664 O O . ILE A 1 80 ? -23.549 15.177 9.289 1.00 94.44 80 ILE A O 1
ATOM 668 N N . GLN A 1 81 ? -23.954 16.965 10.588 1.00 91.56 81 GLN A N 1
ATOM 669 C CA . GLN A 1 81 ? -22.682 17.636 10.316 1.00 91.56 81 GLN A CA 1
ATOM 670 C C . GLN A 1 81 ? -21.564 17.128 11.239 1.00 91.56 81 GLN A C 1
ATOM 672 O O . GLN A 1 81 ? -21.823 16.526 12.283 1.00 91.56 81 GLN A O 1
ATOM 677 N N . PHE A 1 82 ? -20.304 17.409 10.887 1.00 90.75 82 PHE A N 1
ATOM 678 C CA . PHE A 1 82 ? -19.150 16.947 11.672 1.00 90.75 82 PHE A CA 1
ATOM 679 C C . PHE A 1 82 ? -19.174 17.446 13.126 1.00 90.75 82 PHE A C 1
ATOM 681 O O . PHE A 1 82 ? -18.908 16.664 14.033 1.00 90.75 82 PHE A O 1
ATOM 688 N N . PHE A 1 83 ? -19.558 18.705 13.368 1.00 92.75 83 PHE A N 1
ATOM 689 C CA . PHE A 1 83 ? -19.630 19.250 14.730 1.00 92.75 83 PHE A CA 1
ATOM 690 C C . PHE A 1 83 ? -20.678 18.527 15.596 1.00 92.75 83 PHE A C 1
ATOM 692 O O . PHE A 1 83 ? -20.472 18.332 16.791 1.00 92.75 83 PHE A O 1
ATOM 699 N N . GLU A 1 84 ? -21.795 18.092 14.999 1.00 94.00 84 GLU A N 1
ATOM 700 C CA . GLU A 1 84 ? -22.834 17.327 15.699 1.00 94.00 84 GLU A CA 1
ATOM 701 C C . GLU A 1 84 ? -22.351 15.916 16.027 1.00 94.00 84 GLU A C 1
ATOM 703 O O . GLU A 1 84 ? -22.625 15.405 17.113 1.00 94.00 84 GLU A O 1
ATOM 708 N N . PHE A 1 85 ? -21.623 15.291 15.098 1.00 94.38 85 PHE A N 1
ATOM 709 C CA . PHE A 1 85 ? -20.974 14.004 15.319 1.00 94.38 85 PHE A CA 1
ATOM 710 C C . PHE A 1 85 ? -19.959 14.094 16.464 1.00 94.38 85 PHE A C 1
ATOM 712 O O . PHE A 1 85 ? -20.076 13.352 17.437 1.00 94.38 85 PHE A O 1
ATOM 719 N N . GLU A 1 86 ? -19.023 15.042 16.384 1.00 94.31 86 GLU A N 1
ATOM 720 C CA . GLU A 1 86 ? -17.962 15.264 17.372 1.00 94.31 86 GLU A CA 1
ATOM 721 C C . GLU A 1 86 ? -18.523 15.513 18.779 1.00 94.31 86 GLU A C 1
ATOM 723 O O . GLU A 1 86 ? -18.036 14.930 19.744 1.00 94.31 86 GLU A O 1
ATOM 728 N N . ALA A 1 87 ? -19.604 16.289 18.900 1.00 95.62 87 ALA A N 1
ATOM 729 C CA . ALA A 1 87 ? -20.254 16.555 20.183 1.00 95.62 87 ALA A CA 1
ATOM 730 C C . ALA A 1 87 ? -20.908 15.313 20.828 1.00 95.62 87 ALA A C 1
ATOM 732 O O . ALA A 1 87 ? -21.219 15.326 22.020 1.00 95.62 87 ALA A O 1
ATOM 733 N N . ASN A 1 88 ? -21.162 14.249 20.057 1.00 96.94 88 ASN A N 1
ATOM 734 C CA . ASN A 1 88 ? -21.941 13.088 20.496 1.00 96.94 88 ASN A CA 1
ATOM 735 C C . ASN A 1 88 ? -21.147 11.784 20.639 1.00 96.94 88 ASN A C 1
ATOM 737 O O . ASN A 1 88 ? -21.713 10.795 21.125 1.00 96.94 88 ASN A O 1
ATOM 741 N N . VAL A 1 89 ? -19.870 11.773 20.255 1.00 96.12 89 VAL A N 1
ATOM 742 C CA . VAL A 1 89 ? -18.977 10.608 20.343 1.00 96.12 89 VAL A CA 1
ATOM 743 C C . VAL A 1 89 ? -17.799 10.875 21.277 1.00 96.12 89 VAL A C 1
ATOM 745 O O . VAL A 1 89 ? -17.496 12.019 21.610 1.00 96.12 89 VAL A O 1
ATOM 748 N N . ARG A 1 90 ? -17.110 9.821 21.732 1.00 96.94 90 ARG A N 1
ATOM 749 C CA . ARG A 1 90 ? -15.899 10.003 22.546 1.00 96.94 90 ARG A CA 1
ATOM 750 C C . ARG A 1 90 ? -14.778 10.655 21.717 1.00 96.94 90 ARG A C 1
ATOM 752 O O . ARG A 1 90 ? -14.624 10.303 20.545 1.00 96.94 90 ARG A O 1
ATOM 759 N N . PRO A 1 91 ? -13.896 11.471 22.332 1.00 94.81 91 PRO A N 1
ATOM 760 C CA . PRO A 1 91 ? -12.726 12.040 21.651 1.00 94.81 91 PRO A CA 1
ATOM 761 C C . PRO A 1 91 ? -11.841 10.991 20.964 1.00 94.81 91 PRO A C 1
ATOM 763 O O . PRO A 1 91 ? -11.298 11.245 19.894 1.00 94.81 91 PRO A O 1
ATOM 766 N N . LEU A 1 92 ? -11.754 9.783 21.536 1.00 94.31 92 LEU A N 1
ATOM 767 C CA . LEU A 1 92 ? -11.021 8.659 20.951 1.00 94.31 92 LEU A CA 1
ATOM 768 C C . LEU A 1 92 ? -11.547 8.271 19.557 1.00 94.31 92 LEU A C 1
ATOM 770 O O . LEU A 1 92 ? -10.752 7.959 18.680 1.00 94.31 92 LEU A O 1
ATOM 774 N N . VAL A 1 93 ? -12.864 8.312 19.329 1.00 94.12 93 VAL A N 1
ATOM 775 C CA . VAL A 1 93 ? -13.458 7.976 18.022 1.00 94.12 93 VAL A CA 1
ATOM 776 C C . VAL A 1 93 ? -13.014 8.982 16.966 1.00 94.12 93 VAL A C 1
ATOM 778 O O . VAL A 1 93 ? -12.597 8.606 15.871 1.00 94.12 93 VAL A O 1
ATOM 781 N N . VAL A 1 94 ? -13.052 10.265 17.322 1.00 91.62 94 VAL A N 1
ATOM 782 C CA . VAL A 1 94 ? -12.604 11.360 16.457 1.00 91.62 94 VAL A CA 1
ATOM 783 C C . VAL A 1 94 ? -11.103 11.250 16.184 1.00 91.62 94 VAL A C 1
ATOM 785 O O . VAL A 1 94 ? -10.677 11.418 15.045 1.00 91.62 94 VAL A O 1
ATOM 788 N N . GLU A 1 95 ? -10.298 10.913 17.195 1.00 90.75 95 GLU A N 1
ATOM 789 C CA . GLU A 1 95 ? -8.851 10.687 17.076 1.00 90.75 95 GLU A CA 1
ATOM 790 C C . GLU A 1 95 ? -8.524 9.531 16.117 1.00 90.75 95 GLU A C 1
ATOM 792 O O . GLU A 1 95 ? -7.668 9.687 15.242 1.00 90.75 95 GLU A O 1
ATOM 797 N N . ILE A 1 96 ? -9.239 8.404 16.223 1.00 91.38 96 ILE A N 1
ATOM 798 C CA . ILE A 1 96 ? -9.078 7.237 15.343 1.00 91.38 96 ILE A CA 1
ATOM 799 C C . ILE A 1 96 ? -9.420 7.610 13.896 1.00 91.38 96 ILE A C 1
ATOM 801 O O . ILE A 1 96 ? -8.598 7.404 13.003 1.00 91.38 96 ILE A O 1
ATOM 805 N N . LEU A 1 97 ? -10.584 8.222 13.652 1.00 89.12 97 LEU A N 1
ATOM 806 C CA . LEU A 1 97 ? -10.998 8.613 12.297 1.00 89.12 97 LEU A CA 1
ATOM 807 C C . LEU A 1 97 ? -10.073 9.681 11.695 1.00 89.12 97 LEU A C 1
ATOM 809 O O . LEU A 1 97 ? -9.757 9.633 10.507 1.00 89.12 97 LEU A O 1
ATOM 813 N N . ASN A 1 98 ? -9.574 10.615 12.508 1.00 86.31 98 ASN A N 1
ATOM 814 C CA . ASN A 1 98 ? -8.576 11.594 12.071 1.00 86.31 98 ASN A CA 1
ATOM 815 C C . ASN A 1 98 ? -7.201 10.980 11.778 1.00 86.31 98 ASN A C 1
ATOM 817 O O . ASN A 1 98 ? -6.421 11.563 11.017 1.00 86.31 98 ASN A O 1
ATOM 821 N N . SER A 1 99 ? -6.908 9.820 12.365 1.00 86.00 99 SER A N 1
ATOM 822 C CA . SER A 1 99 ? -5.675 9.067 12.138 1.00 86.00 99 SER A CA 1
ATOM 823 C C . SER A 1 99 ? -5.770 8.112 10.950 1.00 86.00 99 SER A C 1
ATOM 825 O O . SER A 1 99 ? -4.731 7.716 10.440 1.00 86.00 99 SER A O 1
ATOM 827 N N . ALA A 1 100 ? -6.969 7.807 10.444 1.00 81.12 100 ALA A N 1
ATOM 828 C CA . ALA A 1 100 ? -7.211 6.944 9.283 1.00 81.12 100 ALA A CA 1
ATOM 829 C C . ALA A 1 100 ? -6.827 7.600 7.933 1.00 81.12 100 ALA A C 1
ATOM 831 O O . ALA A 1 100 ? -7.564 7.541 6.946 1.00 81.12 100 ALA A O 1
ATOM 832 N N . LYS A 1 101 ? -5.682 8.287 7.876 1.00 73.19 101 LYS A N 1
ATOM 833 C CA . LYS A 1 101 ? -5.229 9.024 6.695 1.00 73.19 101 LYS A CA 1
ATOM 834 C C . LYS A 1 101 ? -4.621 8.082 5.664 1.00 73.19 101 LYS A C 1
ATOM 836 O O . LYS A 1 101 ? -3.484 7.658 5.801 1.00 73.19 101 LYS A O 1
ATOM 841 N N . ILE A 1 102 ? -5.334 7.913 4.558 1.00 62.69 102 ILE A N 1
ATOM 842 C CA . ILE A 1 102 ? -4.822 7.240 3.355 1.00 62.69 102 ILE A CA 1
ATOM 843 C C . ILE A 1 102 ? -3.870 8.173 2.572 1.00 62.69 102 ILE A C 1
ATOM 845 O O . ILE A 1 102 ? -2.982 7.719 1.865 1.00 62.69 102 ILE A O 1
ATOM 849 N N . ARG A 1 103 ? -3.979 9.506 2.742 1.00 59.06 103 ARG A N 1
ATOM 850 C CA . ARG A 1 103 ? -3.146 10.511 2.045 1.00 59.06 103 ARG A CA 1
ATOM 851 C C . ARG A 1 103 ? -2.714 11.689 2.920 1.00 59.06 103 ARG A C 1
ATOM 853 O O . ARG A 1 103 ? -3.332 12.008 3.933 1.00 59.06 103 ARG A O 1
ATOM 860 N N . ARG A 1 104 ? -1.704 12.439 2.446 1.00 52.47 104 ARG A N 1
ATOM 861 C CA . ARG A 1 104 ? -1.209 13.715 3.022 1.00 52.47 104 ARG A CA 1
ATOM 862 C C . ARG A 1 104 ? -2.178 14.904 2.844 1.00 52.47 104 ARG A C 1
ATOM 864 O O . ARG A 1 104 ? -1.746 16.000 2.490 1.00 52.47 104 ARG A O 1
ATOM 871 N N . ARG A 1 105 ? -3.485 14.724 3.046 1.00 49.88 105 ARG A N 1
ATOM 872 C CA . ARG A 1 105 ? -4.430 15.854 3.106 1.00 49.88 105 ARG A CA 1
ATOM 873 C C . ARG A 1 105 ? -4.581 16.340 4.547 1.00 49.88 105 ARG A C 1
ATOM 875 O O . ARG A 1 105 ? -4.394 15.590 5.506 1.00 49.88 105 ARG A O 1
ATOM 882 N N . SER A 1 106 ? -4.886 17.627 4.695 1.00 49.56 106 SER A N 1
ATOM 883 C CA . SER A 1 106 ? -5.012 18.293 5.995 1.00 49.56 106 SER A CA 1
ATOM 884 C C . SER A 1 106 ? -6.143 17.707 6.853 1.00 49.56 106 SER A C 1
ATOM 886 O O . SER A 1 106 ? -6.068 17.807 8.071 1.00 49.56 106 SER A O 1
ATOM 888 N N . HIS A 1 107 ? -7.141 17.051 6.242 1.00 57.56 107 HIS A N 1
ATOM 889 C CA . HIS A 1 107 ? -8.335 16.525 6.911 1.00 57.56 107 HIS A CA 1
ATOM 890 C C . HIS A 1 107 ? -8.575 15.068 6.475 1.00 57.56 107 HIS A C 1
ATOM 892 O O . HIS A 1 107 ? -8.728 14.807 5.282 1.00 57.56 107 HIS A O 1
ATOM 898 N N . ALA A 1 108 ? -8.582 14.120 7.420 1.00 69.56 108 ALA A N 1
ATOM 899 C CA . ALA A 1 108 ? -8.768 12.689 7.130 1.00 69.56 108 ALA A CA 1
ATOM 900 C C . ALA A 1 108 ? -10.239 12.329 6.880 1.00 69.56 108 ALA A C 1
ATOM 902 O O . ALA A 1 108 ? -10.550 11.482 6.051 1.00 69.56 108 ALA A O 1
ATOM 903 N N . ILE A 1 109 ? -11.146 13.028 7.559 1.00 78.00 109 ILE A N 1
ATOM 904 C CA . ILE A 1 109 ? -12.578 12.729 7.561 1.00 78.00 109 ILE A CA 1
ATOM 905 C C . ILE A 1 109 ? -13.243 12.898 6.186 1.00 78.00 109 ILE A C 1
ATOM 907 O O . ILE A 1 109 ? -13.971 11.997 5.782 1.00 78.00 109 ILE A O 1
ATOM 911 N N . PRO A 1 110 ? -12.971 13.956 5.397 1.00 75.50 110 PRO A N 1
ATOM 912 C CA . PRO A 1 110 ? -13.492 14.034 4.032 1.00 75.50 110 PRO A CA 1
ATOM 913 C C . PRO A 1 110 ? -13.020 12.883 3.133 1.00 75.50 110 PRO A C 1
ATOM 915 O O . PRO A 1 110 ? -13.748 12.462 2.240 1.00 75.50 110 PRO A O 1
ATOM 918 N N . VAL A 1 111 ? -11.804 12.368 3.359 1.00 72.25 111 VAL A N 1
ATOM 919 C CA . VAL A 1 111 ? -11.268 11.221 2.607 1.00 72.25 111 VAL A CA 1
ATOM 920 C C . VAL A 1 111 ? -11.960 9.932 3.043 1.00 72.25 111 VAL A C 1
ATOM 922 O O . VAL A 1 111 ? -12.381 9.162 2.188 1.00 72.25 111 VAL A O 1
ATOM 925 N N . TYR A 1 112 ? -12.139 9.736 4.351 1.00 80.81 112 TYR A N 1
ATOM 926 C CA . TYR A 1 112 ? -12.939 8.644 4.903 1.00 80.81 112 TYR A CA 1
ATOM 927 C C . TYR A 1 112 ? -14.349 8.617 4.298 1.00 80.81 112 TYR A C 1
ATOM 929 O O . TYR A 1 112 ? -14.755 7.593 3.764 1.00 80.81 112 TYR A O 1
ATOM 937 N N . LEU A 1 113 ? -15.056 9.755 4.297 1.00 83.06 113 LEU A N 1
ATOM 938 C CA . LEU A 1 113 ? -16.415 9.854 3.757 1.00 83.06 113 LEU A CA 1
ATOM 939 C C . LEU A 1 113 ? -16.477 9.575 2.252 1.00 83.06 113 LEU A C 1
ATOM 941 O O . LEU A 1 113 ? -17.424 8.943 1.799 1.00 83.06 113 LEU A O 1
ATOM 945 N N . LYS A 1 114 ? -15.468 10.000 1.475 1.00 79.25 114 LYS A N 1
ATOM 946 C CA . LYS A 1 114 ? -15.384 9.684 0.037 1.00 79.25 114 LYS A CA 1
ATOM 947 C C . LYS A 1 114 ? -15.336 8.170 -0.212 1.00 79.25 114 LYS A C 1
ATOM 949 O O . LYS A 1 114 ? -15.847 7.707 -1.225 1.00 79.25 114 LYS A O 1
ATOM 954 N N . ASN A 1 115 ? -14.712 7.433 0.699 1.00 79.44 115 ASN A N 1
ATOM 955 C CA . ASN A 1 115 ? -14.518 5.993 0.599 1.00 79.44 115 ASN A CA 1
ATOM 956 C C . ASN A 1 115 ? -15.560 5.197 1.408 1.00 79.44 115 ASN A C 1
ATOM 958 O O . ASN A 1 115 ? -15.490 3.977 1.495 1.00 79.44 115 ASN A O 1
ATOM 962 N N . TYR A 1 116 ? -16.531 5.859 2.035 1.00 84.69 116 TYR A N 1
ATOM 963 C CA . TYR A 1 116 ? -17.599 5.157 2.731 1.00 84.69 116 TYR A CA 1
ATOM 964 C C . TYR A 1 116 ? -18.563 4.528 1.716 1.00 84.69 116 TYR A C 1
ATOM 966 O O . TYR A 1 116 ? -18.970 5.167 0.747 1.00 84.69 116 TYR A O 1
ATOM 974 N N . GLY A 1 117 ? -18.916 3.264 1.927 1.00 83.31 117 GLY A N 1
ATOM 975 C CA . GLY A 1 117 ? -19.696 2.443 1.006 1.00 83.31 117 GLY A CA 1
ATOM 976 C C . GLY A 1 117 ? -18.873 1.801 -0.115 1.00 83.31 117 GLY A C 1
ATOM 977 O O . GLY A 1 117 ? -19.440 1.049 -0.906 1.00 83.31 117 GLY A O 1
ATOM 978 N N . THR A 1 118 ? -17.559 2.052 -0.204 1.00 76.75 118 THR A N 1
ATOM 979 C CA . THR A 1 118 ? -16.701 1.335 -1.160 1.00 76.75 118 THR A CA 1
ATOM 980 C C . THR A 1 118 ? -16.289 -0.017 -0.587 1.00 76.75 118 THR A C 1
ATOM 982 O O . THR A 1 118 ? -15.654 -0.069 0.464 1.00 76.75 118 THR A O 1
ATOM 985 N N . ASN A 1 119 ? -16.610 -1.102 -1.295 1.00 70.88 119 ASN A N 1
ATOM 986 C CA . ASN A 1 119 ? -16.230 -2.465 -0.901 1.00 70.88 119 ASN A CA 1
ATOM 987 C C . ASN A 1 119 ? -14.732 -2.757 -1.096 1.00 70.88 119 ASN A C 1
ATOM 989 O O . ASN A 1 119 ? -14.220 -3.713 -0.527 1.00 70.88 119 ASN A O 1
ATOM 993 N N . GLU A 1 120 ? -14.029 -1.945 -1.889 1.00 78.25 120 GLU A N 1
ATOM 994 C CA . GLU A 1 120 ? -12.617 -2.137 -2.218 1.00 78.25 120 GLU A CA 1
ATOM 995 C C . GLU A 1 120 ? -11.904 -0.787 -2.118 1.00 78.25 120 GLU A C 1
ATOM 997 O O . GLU A 1 120 ? -12.018 0.056 -3.005 1.00 78.25 120 GLU A O 1
ATOM 1002 N N . LEU A 1 121 ? -11.229 -0.543 -0.995 1.00 81.81 121 LEU A N 1
ATOM 1003 C CA . LEU A 1 121 ? -10.579 0.738 -0.704 1.00 81.81 121 LEU A CA 1
ATOM 1004 C C . LEU A 1 121 ? -9.289 0.899 -1.515 1.00 81.81 121 LEU A C 1
ATOM 1006 O O . LEU A 1 121 ? -9.047 1.920 -2.163 1.00 81.81 121 LEU A O 1
ATOM 1010 N N . LEU A 1 122 ? -8.451 -0.128 -1.424 1.00 90.62 122 LEU A N 1
ATOM 1011 C CA . LEU A 1 122 ? -7.132 -0.204 -2.016 1.00 90.62 122 LEU A CA 1
ATOM 1012 C C . LEU A 1 122 ? -7.007 -1.526 -2.761 1.00 90.62 122 LEU A C 1
ATOM 1014 O O . LEU A 1 122 ? -7.734 -2.480 -2.500 1.00 90.62 122 LEU A O 1
ATOM 1018 N N . CYS A 1 123 ? -6.054 -1.590 -3.672 1.00 91.94 123 CYS A N 1
ATOM 1019 C CA . CYS A 1 123 ? -5.719 -2.804 -4.383 1.00 91.94 123 CYS A CA 1
ATOM 1020 C C . CYS A 1 123 ? -4.210 -2.924 -4.578 1.00 91.94 123 CYS A C 1
ATOM 1022 O O . CYS A 1 123 ? -3.459 -1.947 -4.465 1.00 91.94 123 CYS A O 1
ATOM 1024 N N . TYR A 1 124 ? -3.780 -4.148 -4.861 1.00 93.62 124 TYR A N 1
ATOM 1025 C CA . TYR A 1 124 ? -2.394 -4.481 -5.143 1.00 93.62 124 TYR A CA 1
ATOM 1026 C C . TYR A 1 124 ? -2.316 -5.449 -6.334 1.00 93.62 124 TYR A C 1
ATOM 1028 O O . TYR A 1 124 ? -3.093 -6.405 -6.378 1.00 93.62 124 TYR A O 1
ATOM 1036 N N . PRO A 1 125 ? -1.433 -5.216 -7.318 1.00 93.50 125 PRO A N 1
ATOM 1037 C CA . PRO A 1 125 ? -1.291 -6.105 -8.468 1.00 93.50 125 PRO A CA 1
ATOM 1038 C C . PRO A 1 125 ? -0.748 -7.474 -8.046 1.00 93.50 125 PRO A C 1
ATOM 1040 O O . PRO A 1 125 ? 0.232 -7.578 -7.304 1.00 93.50 125 PRO A O 1
ATOM 1043 N N . ILE A 1 126 ? -1.364 -8.544 -8.545 1.00 92.94 126 ILE A N 1
ATOM 1044 C CA . ILE A 1 126 ? -0.816 -9.893 -8.397 1.00 92.94 126 ILE A CA 1
ATOM 1045 C C . ILE A 1 126 ? 0.533 -9.934 -9.128 1.00 92.94 126 ILE A C 1
ATOM 1047 O O . ILE A 1 126 ? 0.641 -9.433 -10.243 1.00 92.94 126 ILE A O 1
ATOM 1051 N N . PHE A 1 127 ? 1.544 -10.541 -8.498 1.00 92.38 127 PHE A N 1
ATOM 1052 C CA . PHE A 1 127 ? 2.958 -10.535 -8.908 1.00 92.38 127 PHE A CA 1
ATOM 1053 C C . PHE A 1 127 ? 3.703 -9.202 -8.719 1.00 92.38 127 PHE A C 1
ATOM 1055 O O . PHE A 1 127 ? 4.870 -9.102 -9.099 1.00 92.38 127 PHE A O 1
ATOM 1062 N N . GLY A 1 128 ? 3.086 -8.220 -8.059 1.00 92.44 128 GLY A N 1
ATOM 1063 C CA . GLY A 1 128 ? 3.740 -6.973 -7.672 1.00 92.44 128 GLY A CA 1
ATOM 1064 C C . GLY A 1 128 ? 3.638 -5.850 -8.703 1.00 92.44 128 GLY A C 1
ATOM 1065 O O . GLY A 1 128 ? 3.062 -5.989 -9.781 1.00 92.44 128 GLY A O 1
ATOM 1066 N N . GLU A 1 129 ? 4.177 -4.684 -8.353 1.00 90.31 129 GLU A N 1
ATOM 1067 C CA . GLU A 1 129 ? 4.068 -3.445 -9.137 1.00 90.31 129 GLU A CA 1
ATOM 1068 C C . GLU A 1 129 ? 4.755 -3.539 -10.497 1.00 90.31 129 GLU A C 1
ATOM 1070 O O . GLU A 1 129 ? 4.361 -2.841 -11.437 1.00 90.31 129 GLU A O 1
ATOM 1075 N N . ARG A 1 130 ? 5.756 -4.420 -10.622 1.00 89.81 130 ARG A N 1
ATOM 1076 C CA . ARG A 1 130 ? 6.433 -4.690 -11.896 1.00 89.81 130 ARG A CA 1
ATOM 1077 C C . ARG A 1 130 ? 5.445 -5.077 -12.995 1.00 89.81 130 ARG A C 1
ATOM 1079 O O . ARG A 1 130 ? 5.651 -4.699 -14.149 1.00 89.81 130 ARG A O 1
ATOM 1086 N N . GLU A 1 131 ? 4.354 -5.749 -12.636 1.00 90.50 131 GLU A N 1
ATOM 1087 C CA . GLU A 1 131 ? 3.350 -6.204 -13.592 1.00 90.50 131 GLU A CA 1
ATOM 1088 C C . GLU A 1 131 ? 2.714 -5.035 -14.353 1.00 90.50 131 GLU A C 1
ATOM 1090 O O . GLU A 1 131 ? 2.502 -5.120 -15.562 1.00 90.50 131 GLU A O 1
ATOM 1095 N N . ILE A 1 132 ? 2.525 -3.884 -13.699 1.00 89.88 132 ILE A N 1
ATOM 1096 C CA . ILE A 1 132 ? 2.005 -2.680 -14.358 1.00 89.88 132 ILE A CA 1
ATOM 1097 C C . ILE A 1 132 ? 2.960 -2.252 -15.482 1.00 89.88 132 ILE A C 1
ATOM 1099 O O . ILE A 1 132 ? 2.535 -2.047 -16.620 1.00 89.88 132 ILE A O 1
ATOM 1103 N N . SER A 1 133 ? 4.262 -2.151 -15.193 1.00 89.00 133 SER A N 1
ATOM 1104 C CA . SER A 1 133 ? 5.262 -1.768 -16.198 1.00 89.00 133 SER A CA 1
ATOM 1105 C C . SER A 1 133 ? 5.439 -2.807 -17.306 1.00 89.00 133 SER A C 1
ATOM 1107 O O . SER A 1 133 ? 5.594 -2.426 -18.471 1.00 89.00 133 SER A O 1
ATOM 1109 N N . ASP A 1 134 ? 5.379 -4.097 -16.976 1.00 90.62 134 ASP A N 1
ATOM 1110 C CA . ASP A 1 134 ? 5.549 -5.190 -17.936 1.00 90.62 134 ASP A CA 1
ATOM 1111 C C . ASP A 1 134 ? 4.376 -5.216 -18.928 1.00 90.62 134 ASP A C 1
ATOM 1113 O O . ASP A 1 134 ? 4.581 -5.261 -20.146 1.00 90.62 134 ASP A O 1
ATOM 1117 N N . GLN A 1 135 ? 3.143 -5.067 -18.434 1.00 91.62 135 GLN A N 1
ATOM 1118 C CA . GLN A 1 135 ? 1.952 -5.033 -19.284 1.00 91.62 135 GLN A CA 1
ATOM 1119 C C . GLN A 1 135 ? 1.853 -3.741 -20.110 1.00 91.62 135 GLN A C 1
ATOM 1121 O O . GLN A 1 135 ? 1.506 -3.795 -21.294 1.00 91.62 135 GLN A O 1
ATOM 1126 N N . MET A 1 136 ? 2.234 -2.580 -19.560 1.00 89.81 136 MET A N 1
ATOM 1127 C CA . MET A 1 136 ? 2.335 -1.350 -20.363 1.00 89.81 136 MET A CA 1
ATOM 1128 C C . MET A 1 136 ? 3.356 -1.515 -21.494 1.00 89.81 136 MET A C 1
ATOM 1130 O O . MET A 1 136 ? 3.093 -1.134 -22.637 1.00 89.81 136 MET A O 1
ATOM 1134 N N . SER A 1 137 ? 4.507 -2.124 -21.197 1.00 90.62 137 SER A N 1
ATOM 1135 C CA . SER A 1 137 ? 5.548 -2.385 -22.194 1.00 90.62 137 SER A CA 1
ATOM 1136 C C . SER A 1 137 ? 5.042 -3.322 -23.289 1.00 90.62 137 SER A C 1
ATOM 1138 O O . SER A 1 137 ? 5.225 -3.057 -24.477 1.00 90.62 137 SER A O 1
ATOM 1140 N N . ARG A 1 138 ? 4.305 -4.370 -22.916 1.00 89.69 138 ARG A N 1
ATOM 1141 C CA . ARG A 1 138 ? 3.656 -5.276 -23.867 1.00 89.69 138 ARG A CA 1
ATOM 1142 C C . ARG A 1 138 ? 2.677 -4.550 -24.788 1.00 89.69 138 ARG A C 1
ATOM 1144 O O . ARG A 1 138 ? 2.696 -4.773 -25.999 1.00 89.69 138 ARG A O 1
ATOM 1151 N N . MET A 1 139 ? 1.848 -3.661 -24.246 1.00 89.12 139 MET A N 1
ATOM 1152 C CA . MET A 1 139 ? 0.892 -2.888 -25.041 1.00 89.12 139 MET A CA 1
ATOM 1153 C C . MET A 1 139 ? 1.575 -1.970 -26.050 1.00 89.12 139 MET A C 1
ATOM 1155 O O . MET A 1 139 ? 1.175 -1.911 -27.213 1.00 89.12 139 MET A O 1
ATOM 1159 N N . LEU A 1 140 ? 2.653 -1.312 -25.637 1.00 90.38 140 LEU A N 1
ATOM 1160 C CA . LEU A 1 140 ? 3.486 -0.512 -26.526 1.00 90.38 140 LEU A CA 1
ATOM 1161 C C . LEU A 1 140 ? 4.165 -1.377 -27.602 1.00 90.38 140 LEU A C 1
ATOM 1163 O O . LEU A 1 140 ? 4.205 -0.974 -28.765 1.00 90.38 140 LEU A O 1
ATOM 1167 N N . ALA A 1 141 ? 4.621 -2.587 -27.266 1.00 92.38 141 ALA A N 1
ATOM 1168 C CA . ALA A 1 141 ? 5.203 -3.515 -28.237 1.00 92.38 141 ALA A CA 1
ATOM 1169 C C . ALA A 1 141 ? 4.192 -3.917 -29.325 1.00 92.38 141 ALA A C 1
ATOM 1171 O O . ALA A 1 141 ? 4.527 -3.904 -30.509 1.00 92.38 141 ALA A O 1
ATOM 1172 N N . PHE A 1 142 ? 2.925 -4.159 -28.965 1.00 89.81 142 PHE A N 1
ATOM 1173 C CA . PHE A 1 142 ? 1.841 -4.367 -29.940 1.00 89.81 142 PHE A CA 1
ATOM 1174 C C . PHE A 1 142 ? 1.582 -3.148 -30.840 1.00 89.81 142 PHE A C 1
ATOM 1176 O O . PHE A 1 142 ? 1.019 -3.286 -31.926 1.00 89.81 142 PHE A O 1
ATOM 1183 N N . LYS A 1 143 ? 1.994 -1.952 -30.410 1.00 90.00 143 LYS A N 1
ATOM 1184 C CA . LYS A 1 143 ? 1.968 -0.713 -31.201 1.00 90.00 143 LYS A CA 1
ATOM 1185 C C . LYS A 1 143 ? 3.299 -0.432 -31.911 1.00 90.00 143 LYS A C 1
ATOM 1187 O O . LYS A 1 143 ? 3.531 0.697 -32.333 1.00 90.00 143 LYS A O 1
ATOM 1192 N N . ASN A 1 144 ? 4.140 -1.454 -32.090 1.00 93.06 144 ASN A N 1
ATOM 1193 C CA . ASN A 1 144 ? 5.445 -1.392 -32.756 1.00 93.06 144 ASN A CA 1
ATOM 1194 C C . ASN A 1 144 ? 6.488 -0.517 -32.039 1.00 93.06 144 ASN A C 1
ATOM 1196 O O . ASN A 1 144 ? 7.421 -0.019 -32.670 1.00 93.06 144 ASN A O 1
ATOM 1200 N N . VAL A 1 145 ? 6.359 -0.329 -30.724 1.00 92.00 145 VAL A N 1
ATOM 1201 C CA . VAL A 1 145 ? 7.426 0.274 -29.919 1.00 92.00 145 VAL A CA 1
ATOM 1202 C C . VAL A 1 145 ? 8.474 -0.791 -29.616 1.00 92.00 145 VAL A C 1
ATOM 1204 O O . VAL A 1 145 ? 8.167 -1.839 -29.050 1.00 92.00 145 VAL A O 1
ATOM 1207 N N . ALA A 1 146 ? 9.722 -0.521 -29.989 1.00 89.50 146 ALA A N 1
ATOM 1208 C CA . ALA A 1 146 ? 10.843 -1.397 -29.681 1.00 89.50 146 ALA A CA 1
ATOM 1209 C C . ALA A 1 146 ? 11.399 -1.100 -28.283 1.00 89.50 146 ALA A C 1
ATOM 1211 O O . ALA A 1 146 ? 11.610 0.059 -27.919 1.00 89.50 146 ALA A O 1
ATOM 1212 N N . PHE A 1 147 ? 11.680 -2.160 -27.529 1.00 88.69 147 PHE A N 1
ATOM 1213 C CA . PHE A 1 147 ? 12.319 -2.084 -26.221 1.00 88.69 147 PHE A CA 1
ATOM 1214 C C . PHE A 1 147 ? 13.777 -2.495 -26.335 1.00 88.69 147 PHE A C 1
ATOM 1216 O O . PHE A 1 147 ? 14.111 -3.471 -27.003 1.00 88.69 147 PHE A O 1
ATOM 1223 N N . TYR A 1 148 ? 14.638 -1.742 -25.665 1.00 86.06 148 TYR A N 1
ATOM 1224 C CA . TYR A 1 148 ? 16.069 -1.984 -25.628 1.00 86.06 148 TYR A CA 1
ATOM 1225 C C . TYR A 1 148 ? 16.532 -1.897 -24.180 1.00 86.06 148 TYR A C 1
ATOM 1227 O O . TYR A 1 148 ? 16.407 -0.839 -23.562 1.00 86.06 148 TYR A O 1
ATOM 1235 N N . MET A 1 149 ? 17.012 -3.013 -23.633 1.00 85.00 149 MET A N 1
ATOM 1236 C CA . MET A 1 149 ? 17.440 -3.108 -22.238 1.00 85.00 149 MET A CA 1
ATOM 1237 C C . MET A 1 149 ? 18.923 -3.439 -22.178 1.00 85.00 149 MET A C 1
ATOM 1239 O O . MET A 1 149 ? 19.321 -4.552 -22.508 1.00 85.00 149 MET A O 1
ATOM 1243 N N . GLU A 1 150 ? 19.721 -2.463 -21.758 1.00 82.81 150 GLU A N 1
ATOM 1244 C CA . GLU A 1 150 ? 21.152 -2.615 -21.503 1.00 82.81 150 GLU A CA 1
ATOM 1245 C C . GLU A 1 150 ? 21.558 -1.773 -20.307 1.00 82.81 150 GLU A C 1
ATOM 1247 O O . GLU A 1 150 ? 21.038 -0.670 -20.116 1.00 82.81 150 GLU A O 1
ATOM 1252 N N . ASP A 1 151 ? 22.523 -2.280 -19.543 1.00 78.31 151 ASP A N 1
ATOM 1253 C CA . ASP A 1 151 ? 23.046 -1.595 -18.362 1.00 78.31 151 ASP A CA 1
ATOM 1254 C C . ASP A 1 151 ? 23.762 -0.285 -18.736 1.00 78.31 151 ASP A C 1
ATOM 1256 O O . ASP A 1 151 ? 23.704 0.698 -17.995 1.00 78.31 151 ASP A O 1
ATOM 1260 N N . GLU A 1 152 ? 24.393 -0.239 -19.915 1.00 81.81 152 GLU A N 1
ATOM 1261 C CA . GLU A 1 152 ? 25.187 0.899 -20.380 1.00 81.81 152 GLU A CA 1
ATOM 1262 C C . GLU A 1 152 ? 24.726 1.414 -21.753 1.00 81.81 152 GLU A C 1
ATOM 1264 O O . GLU A 1 152 ? 25.269 1.056 -22.798 1.00 81.81 152 GLU A O 1
ATOM 1269 N N . ILE A 1 153 ? 23.751 2.328 -21.759 1.00 84.00 153 ILE A N 1
ATOM 1270 C CA . ILE A 1 153 ? 23.352 3.068 -22.967 1.00 84.00 153 ILE A CA 1
ATOM 1271 C C . ILE A 1 153 ? 24.012 4.447 -22.965 1.00 84.00 153 ILE A C 1
ATOM 1273 O O . ILE A 1 153 ? 23.758 5.276 -22.087 1.00 84.00 153 ILE A O 1
ATOM 1277 N N . LYS A 1 154 ? 24.819 4.735 -23.991 1.00 86.75 154 LYS A N 1
ATOM 1278 C CA . LYS A 1 154 ? 25.451 6.049 -24.164 1.00 86.75 154 LYS A CA 1
ATOM 1279 C C . LYS A 1 154 ? 24.528 6.989 -24.925 1.00 86.75 154 LYS A C 1
ATOM 1281 O O . LYS A 1 154 ? 24.116 6.699 -26.048 1.00 86.75 154 LYS A O 1
ATOM 1286 N N . LEU A 1 155 ? 24.254 8.147 -24.332 1.00 84.31 155 LEU A N 1
ATOM 1287 C CA . LEU A 1 155 ? 23.557 9.248 -24.990 1.00 84.31 155 LEU A CA 1
ATOM 1288 C C . LEU A 1 155 ? 24.573 10.103 -25.752 1.00 84.31 155 LEU A C 1
ATOM 1290 O O . LEU A 1 155 ? 25.502 10.634 -25.146 1.00 84.31 155 LEU A O 1
ATOM 1294 N N . LEU A 1 156 ? 24.400 10.258 -27.063 1.00 85.81 156 LEU A N 1
ATOM 1295 C CA . LEU A 1 156 ? 25.277 11.060 -27.917 1.00 85.81 156 LEU A CA 1
ATOM 1296 C C . LEU A 1 156 ? 24.526 12.264 -28.504 1.00 85.81 156 LEU A C 1
ATOM 1298 O O . LEU A 1 156 ? 23.328 12.190 -28.794 1.00 85.81 156 LEU A O 1
ATOM 1302 N N . ASP A 1 157 ? 25.240 13.371 -28.706 1.00 82.31 157 ASP A N 1
ATOM 1303 C CA . ASP A 1 157 ? 24.735 14.527 -29.447 1.00 82.31 157 ASP A CA 1
ATOM 1304 C C . ASP A 1 157 ? 24.690 14.264 -30.965 1.00 82.31 157 ASP A C 1
ATOM 1306 O O . ASP A 1 157 ? 25.132 13.229 -31.467 1.00 82.31 157 ASP A O 1
ATOM 1310 N N . GLN A 1 158 ? 24.174 15.232 -31.722 1.00 78.38 158 GLN A N 1
ATOM 1311 C CA . GLN A 1 158 ? 24.100 15.183 -33.189 1.00 78.38 158 GLN A CA 1
ATOM 1312 C C . GLN A 1 158 ? 25.464 15.025 -33.899 1.00 78.38 158 GLN A C 1
ATOM 1314 O O . GLN A 1 158 ? 25.498 14.728 -35.090 1.00 78.38 158 GLN A O 1
ATOM 1319 N N . HIS A 1 159 ? 26.578 15.223 -33.187 1.00 81.31 159 HIS A N 1
ATOM 1320 C CA . HIS A 1 159 ? 27.946 15.063 -33.682 1.00 81.31 159 HIS A CA 1
ATOM 1321 C C . HIS A 1 159 ? 28.620 13.788 -33.143 1.00 81.31 159 HIS A C 1
ATOM 1323 O O . HIS A 1 159 ? 29.819 13.600 -33.340 1.00 81.31 159 HIS A O 1
ATOM 1329 N N . GLY A 1 160 ? 27.875 12.907 -32.466 1.00 80.62 160 GLY A N 1
ATOM 1330 C CA . GLY A 1 160 ? 28.384 11.646 -31.928 1.00 80.62 160 GLY A CA 1
ATOM 1331 C C . GLY A 1 160 ? 29.205 11.790 -30.643 1.00 80.62 160 GLY A C 1
ATOM 1332 O O . GLY A 1 160 ? 29.903 10.848 -30.270 1.00 80.62 160 GLY A O 1
ATOM 1333 N N . ARG A 1 161 ? 29.142 12.940 -29.960 1.00 84.25 161 ARG A N 1
ATOM 1334 C CA . ARG A 1 161 ? 29.847 13.173 -28.691 1.00 84.25 161 ARG A CA 1
ATOM 1335 C C . ARG A 1 161 ? 28.974 12.760 -27.517 1.00 84.25 161 ARG A C 1
ATOM 1337 O O . ARG A 1 161 ? 27.798 13.104 -27.465 1.00 84.25 161 ARG A O 1
ATOM 1344 N N . GLU A 1 162 ? 29.564 12.057 -26.559 1.00 84.62 162 GLU A N 1
ATOM 1345 C CA . GLU A 1 162 ? 28.857 11.579 -25.373 1.00 84.62 162 GLU A CA 1
ATOM 1346 C C . GLU A 1 162 ? 28.380 12.732 -24.479 1.00 84.62 162 GLU A C 1
ATOM 1348 O O . GLU A 1 162 ? 29.153 13.590 -24.045 1.00 84.62 162 GLU A O 1
ATOM 1353 N N . ILE A 1 163 ? 27.086 12.721 -24.171 1.00 79.19 163 ILE A N 1
ATOM 1354 C CA . ILE A 1 163 ? 26.427 13.665 -23.280 1.00 79.19 163 ILE A CA 1
ATOM 1355 C C . ILE A 1 163 ? 26.456 13.079 -21.865 1.00 79.19 163 ILE A C 1
ATOM 1357 O O . ILE A 1 163 ? 25.564 12.340 -21.458 1.00 79.19 163 ILE A O 1
ATOM 1361 N N . LYS A 1 164 ? 27.488 13.431 -21.093 1.00 71.31 164 LYS A N 1
ATOM 1362 C CA . LYS A 1 164 ? 27.691 12.912 -19.725 1.00 71.31 164 LYS A CA 1
ATOM 1363 C C . LYS A 1 164 ? 26.725 13.486 -18.682 1.00 71.31 164 LYS A C 1
ATOM 1365 O O . LYS A 1 164 ? 26.482 12.858 -17.660 1.00 71.31 164 LYS A O 1
ATOM 1370 N N . ASN A 1 165 ? 26.155 14.663 -18.944 1.00 65.06 165 ASN A N 1
ATOM 1371 C CA . ASN A 1 165 ? 25.174 15.315 -18.077 1.00 65.06 165 ASN A CA 1
ATOM 1372 C C . ASN A 1 165 ? 23.874 15.506 -18.854 1.00 65.06 165 ASN A C 1
ATOM 1374 O O . ASN A 1 165 ? 23.878 16.264 -19.821 1.00 65.06 165 ASN A O 1
ATOM 1378 N N . LYS A 1 166 ? 22.773 14.864 -18.427 1.00 60.00 166 LYS A N 1
ATOM 1379 C CA . LYS A 1 166 ? 21.439 15.030 -19.036 1.00 60.00 166 LYS A CA 1
ATOM 1380 C C . LYS A 1 166 ? 21.075 16.527 -19.047 1.00 60.00 166 LYS A C 1
ATOM 1382 O O . LYS A 1 166 ? 20.834 17.098 -17.980 1.00 60.00 166 LYS A O 1
ATOM 1387 N N . PRO A 1 167 ? 21.087 17.208 -20.204 1.00 54.59 167 PRO A N 1
ATOM 1388 C CA . PRO A 1 167 ? 20.900 18.646 -20.242 1.00 54.59 167 PRO A CA 1
ATOM 1389 C C . PRO A 1 167 ? 19.428 18.980 -19.971 1.00 54.59 167 PRO A C 1
ATOM 1391 O O . PRO A 1 167 ? 18.525 18.255 -20.380 1.00 54.59 167 PRO A O 1
ATOM 1394 N N . LYS A 1 168 ? 19.169 20.110 -19.296 1.00 52.53 168 LYS A N 1
ATOM 1395 C CA . LYS A 1 168 ? 17.799 20.599 -19.014 1.00 52.53 168 LYS A CA 1
ATOM 1396 C C . LYS A 1 168 ? 16.979 20.869 -20.286 1.00 52.53 168 LYS A C 1
ATOM 1398 O O . LYS A 1 168 ? 15.756 20.918 -20.220 1.00 52.53 168 LYS A O 1
ATOM 1403 N N . LYS A 1 169 ? 17.655 21.068 -21.418 1.00 55.22 169 LYS A N 1
ATOM 1404 C CA . LYS A 1 169 ? 17.099 21.081 -22.772 1.00 55.22 169 LYS A CA 1
ATOM 1405 C C . LYS A 1 169 ? 18.016 20.236 -23.643 1.00 55.22 169 LYS A C 1
ATOM 1407 O O . LYS A 1 169 ? 19.203 20.537 -23.739 1.00 55.22 169 LYS A O 1
ATOM 1412 N N . LEU A 1 170 ? 17.479 19.175 -24.223 1.00 57.25 170 LEU A N 1
ATOM 1413 C CA . LEU A 1 170 ? 18.218 18.333 -25.153 1.00 57.25 170 LEU A CA 1
ATOM 1414 C C . LEU A 1 170 ? 18.252 18.964 -26.550 1.00 57.25 170 LEU A C 1
ATOM 1416 O O . LEU A 1 170 ? 17.367 19.760 -26.875 1.00 57.25 170 LEU A O 1
ATOM 1420 N N . PRO A 1 171 ? 19.276 18.642 -27.360 1.00 59.19 171 PRO A N 1
ATOM 1421 C CA . PRO A 1 171 ? 19.281 18.974 -28.779 1.00 59.19 171 PRO A CA 1
ATOM 1422 C C . PRO A 1 171 ? 18.050 18.379 -29.476 1.00 59.19 171 PRO A C 1
ATOM 1424 O O . PRO A 1 171 ? 17.510 17.364 -29.043 1.00 59.19 171 PRO A O 1
ATOM 1427 N N . THR A 1 172 ? 17.632 19.002 -30.580 1.00 63.94 172 THR A N 1
ATOM 1428 C CA . THR A 1 172 ? 16.489 18.587 -31.417 1.00 63.94 172 THR A CA 1
ATOM 1429 C C . THR A 1 172 ? 16.616 17.156 -31.943 1.00 63.94 172 THR A C 1
ATOM 1431 O O . THR A 1 172 ? 15.632 16.564 -32.356 1.00 63.94 172 THR A O 1
ATOM 1434 N N . PHE A 1 173 ? 17.834 16.613 -31.935 1.00 72.50 173 PHE A N 1
ATOM 1435 C CA . PHE A 1 173 ? 18.145 15.243 -32.305 1.00 72.50 173 PHE A CA 1
ATOM 1436 C C . PHE A 1 173 ? 19.185 14.683 -31.336 1.00 72.50 173 PHE A C 1
ATOM 1438 O O . PHE A 1 173 ? 20.154 15.370 -30.999 1.00 72.50 173 PHE A O 1
ATOM 1445 N N . TYR A 1 174 ? 19.026 13.425 -30.938 1.00 79.19 174 TYR A N 1
ATOM 1446 C CA . TYR A 1 174 ? 20.024 12.689 -30.160 1.00 79.19 174 TYR A CA 1
ATOM 1447 C C . TYR A 1 174 ? 20.206 11.279 -30.716 1.00 79.19 174 TYR A C 1
ATOM 1449 O O . TYR A 1 174 ? 19.390 10.786 -31.500 1.00 79.19 174 TYR A O 1
ATOM 1457 N N . GLN A 1 175 ? 21.299 10.632 -30.320 1.00 87.31 175 GLN A N 1
ATOM 1458 C CA . GLN A 1 175 ? 21.547 9.232 -30.636 1.00 87.31 175 GLN A CA 1
ATOM 1459 C C . GLN A 1 175 ? 21.715 8.423 -29.353 1.00 87.31 175 GLN A C 1
ATOM 1461 O O . GLN A 1 175 ? 22.323 8.892 -28.391 1.00 87.31 175 GLN A O 1
ATOM 1466 N N . LEU A 1 176 ? 21.195 7.201 -29.349 1.00 87.06 176 LEU A N 1
ATOM 1467 C CA . LEU A 1 176 ? 21.513 6.193 -28.343 1.00 87.06 176 LEU A CA 1
ATOM 1468 C C . LEU A 1 176 ? 22.488 5.199 -28.959 1.00 87.06 176 LEU A C 1
ATOM 1470 O O . LEU A 1 176 ? 22.275 4.759 -30.087 1.00 87.06 176 LEU A O 1
ATOM 1474 N N . SER A 1 177 ? 23.554 4.873 -28.235 1.00 87.81 177 SER A N 1
A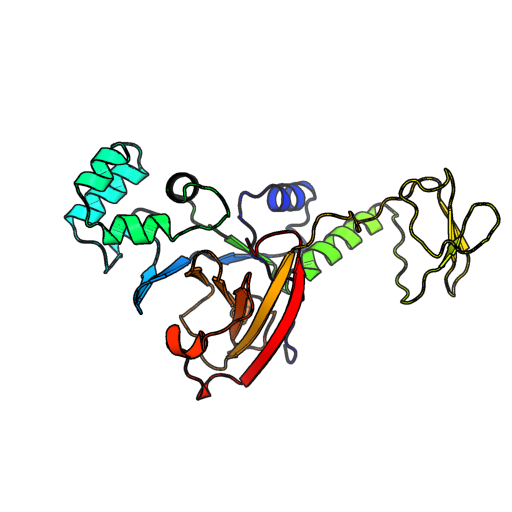TOM 1475 C CA . SER A 1 177 ? 24.549 3.878 -28.633 1.00 87.81 177 SER A CA 1
ATOM 1476 C C . SER A 1 177 ? 24.648 2.806 -27.556 1.00 87.81 177 SER A C 1
ATOM 1478 O O . SER A 1 177 ? 24.964 3.127 -26.411 1.00 87.81 177 SER A O 1
ATOM 1480 N N . GLY A 1 178 ? 24.428 1.554 -27.943 1.00 88.06 178 GLY A N 1
ATOM 1481 C CA . GLY A 1 178 ? 24.654 0.371 -27.107 1.00 88.06 178 GLY A CA 1
ATOM 1482 C C . GLY A 1 178 ? 25.450 -0.696 -27.868 1.00 88.06 178 GLY A C 1
ATOM 1483 O O . GLY A 1 178 ? 26.011 -0.396 -28.928 1.00 88.06 178 GLY A O 1
ATOM 1484 N N . GLN A 1 179 ? 25.527 -1.927 -27.353 1.00 88.44 179 GLN A N 1
ATOM 1485 C CA . GLN A 1 179 ? 26.325 -2.999 -27.992 1.00 88.44 179 GLN A CA 1
ATOM 1486 C C . GLN A 1 179 ? 25.790 -3.409 -29.373 1.00 88.44 179 GLN A C 1
ATOM 1488 O O . GLN A 1 179 ? 26.578 -3.816 -30.225 1.00 88.44 179 GLN A O 1
ATOM 1493 N N . TYR A 1 180 ? 24.488 -3.259 -29.638 1.00 86.25 180 TYR A N 1
ATOM 1494 C CA . TYR A 1 180 ? 23.886 -3.653 -30.920 1.00 86.25 180 TYR A CA 1
ATOM 1495 C C . TYR A 1 180 ? 23.853 -2.532 -31.968 1.00 86.25 180 TYR A C 1
ATOM 1497 O O . TYR A 1 180 ? 23.351 -2.730 -33.074 1.00 86.25 180 TYR A O 1
ATOM 1505 N N . GLY A 1 181 ? 24.402 -1.356 -31.652 1.00 88.50 181 GLY A N 1
ATOM 1506 C CA . GLY A 1 181 ? 24.569 -0.266 -32.608 1.00 88.50 181 GLY A CA 1
ATOM 1507 C C . GLY A 1 181 ? 24.038 1.073 -32.114 1.00 88.50 181 GLY A C 1
ATOM 1508 O O . GLY A 1 181 ? 24.044 1.371 -30.919 1.00 88.50 181 GLY A O 1
ATOM 1509 N N . LYS A 1 182 ? 23.636 1.917 -33.072 1.00 89.81 182 LYS A N 1
ATOM 1510 C CA . LYS A 1 182 ? 23.202 3.296 -32.829 1.00 89.81 182 LYS A CA 1
ATOM 1511 C C . LYS A 1 182 ? 21.825 3.553 -33.421 1.00 89.81 182 LYS A C 1
ATOM 1513 O O . LYS A 1 182 ? 21.580 3.205 -34.572 1.00 89.81 182 LYS A O 1
ATOM 1518 N N . ALA A 1 183 ? 20.974 4.239 -32.667 1.00 88.56 183 ALA A N 1
ATOM 1519 C CA . ALA A 1 183 ? 19.664 4.695 -33.117 1.00 88.56 183 ALA A CA 1
ATOM 1520 C C . ALA A 1 183 ? 19.538 6.210 -32.933 1.00 88.56 183 ALA A C 1
ATOM 1522 O O . ALA A 1 183 ? 19.992 6.758 -31.928 1.00 88.56 183 ALA A O 1
ATOM 1523 N N . ARG A 1 184 ? 18.943 6.889 -33.919 1.00 88.44 184 ARG A N 1
ATOM 1524 C CA . ARG A 1 184 ? 18.704 8.338 -33.911 1.00 88.44 184 ARG A CA 1
ATOM 1525 C C . ARG A 1 184 ? 17.244 8.616 -33.576 1.00 88.44 184 ARG A C 1
ATOM 1527 O O . ARG A 1 184 ? 16.363 7.939 -34.091 1.00 88.44 184 ARG A O 1
ATOM 1534 N N . PHE A 1 185 ? 17.017 9.645 -32.768 1.00 85.56 185 PHE A N 1
ATOM 1535 C CA . PHE A 1 185 ? 15.693 10.049 -32.318 1.00 85.56 185 PHE A CA 1
ATOM 1536 C C . PHE A 1 185 ? 15.531 11.567 -32.381 1.00 85.56 185 PHE A C 1
ATOM 1538 O O . PHE A 1 185 ? 16.484 12.320 -32.152 1.00 85.56 185 PHE A O 1
ATOM 1545 N N . ASP A 1 186 ? 14.297 11.990 -32.641 1.00 83.12 186 ASP A N 1
ATOM 1546 C CA . ASP A 1 186 ? 13.917 13.398 -32.814 1.00 83.12 186 ASP A CA 1
ATOM 1547 C C . ASP A 1 186 ? 13.258 13.979 -31.551 1.00 83.12 186 ASP A C 1
ATOM 1549 O O . ASP A 1 186 ? 13.150 15.191 -31.381 1.00 83.12 186 ASP A O 1
ATOM 1553 N N . GLN A 1 187 ? 12.792 13.115 -30.645 1.00 77.44 187 GLN A N 1
ATOM 1554 C CA . GLN A 1 187 ? 12.117 13.506 -29.410 1.00 77.44 187 GLN A CA 1
ATOM 1555 C C . GLN A 1 187 ? 12.607 12.667 -28.246 1.00 77.44 187 GLN A C 1
ATOM 1557 O O . GLN A 1 187 ? 12.665 11.444 -28.339 1.00 77.44 187 GLN A O 1
ATOM 1562 N N . PHE A 1 188 ? 12.952 13.334 -27.146 1.00 74.12 188 PHE A N 1
ATOM 1563 C CA . PHE A 1 188 ? 13.398 12.678 -25.925 1.00 74.12 188 PHE A CA 1
ATOM 1564 C C . PHE A 1 188 ? 12.353 12.835 -24.831 1.00 74.12 188 PHE A C 1
ATOM 1566 O O . PHE A 1 188 ? 12.042 13.952 -24.411 1.00 74.12 188 PHE A O 1
ATOM 1573 N N . LEU A 1 189 ? 11.876 11.707 -24.319 1.00 71.81 189 LEU A N 1
ATOM 1574 C CA . LEU A 1 189 ? 11.062 11.638 -23.115 1.00 71.81 189 LEU A CA 1
ATOM 1575 C C . LEU A 1 189 ? 11.866 10.897 -22.047 1.00 71.81 189 LEU A C 1
ATOM 1577 O O . LEU A 1 189 ? 12.389 9.815 -22.293 1.00 71.81 189 LEU A O 1
ATOM 1581 N N . THR A 1 190 ? 11.981 11.486 -20.859 1.00 68.81 190 THR A N 1
ATOM 1582 C CA . THR A 1 190 ? 12.638 10.852 -19.709 1.00 68.81 190 THR A CA 1
ATOM 1583 C C . THR A 1 190 ? 11.702 10.827 -18.518 1.00 68.81 190 THR A C 1
ATOM 1585 O O . THR A 1 190 ? 11.061 11.826 -18.192 1.00 68.81 190 THR A O 1
ATOM 1588 N N . SER A 1 191 ? 11.672 9.685 -17.838 1.00 60.59 191 SER A N 1
ATOM 1589 C CA . SER A 1 191 ? 10.987 9.502 -16.560 1.00 60.59 191 SER A CA 1
ATOM 1590 C C . SER A 1 191 ? 11.746 10.139 -15.387 1.00 60.59 191 SER A C 1
ATOM 1592 O O . SER A 1 191 ? 11.171 10.368 -14.321 1.00 60.59 191 SER A O 1
ATOM 1594 N N . GLU A 1 192 ? 13.024 10.498 -15.561 1.00 57.03 192 GLU A N 1
ATOM 1595 C CA . GLU A 1 192 ? 13.794 11.240 -14.560 1.00 57.03 192 GLU A CA 1
ATOM 1596 C C . GLU A 1 192 ? 13.428 12.726 -14.559 1.00 57.03 192 GLU A C 1
ATOM 1598 O O . GLU A 1 192 ? 14.214 13.603 -14.912 1.00 57.03 192 GLU A O 1
ATOM 1603 N N . ILE A 1 193 ? 12.211 13.028 -14.119 1.00 50.25 193 ILE A N 1
ATOM 1604 C CA . ILE A 1 193 ? 11.858 14.384 -13.718 1.00 50.25 193 ILE A CA 1
ATOM 1605 C C . ILE A 1 193 ? 12.598 14.658 -12.398 1.00 50.25 193 ILE A C 1
ATOM 1607 O O . ILE A 1 193 ? 12.454 13.875 -11.448 1.00 50.25 193 ILE A O 1
ATOM 1611 N N . PRO A 1 194 ? 13.358 15.763 -12.268 1.00 47.47 194 PRO A N 1
ATOM 1612 C CA . PRO A 1 194 ? 13.981 16.165 -11.014 1.00 47.47 194 PRO A CA 1
ATOM 1613 C C . PRO A 1 194 ? 12.911 16.739 -10.074 1.00 47.47 194 PRO A C 1
ATOM 1615 O O . PRO A 1 194 ? 12.929 17.912 -9.710 1.00 47.47 194 PRO A O 1
ATOM 1618 N N . ARG A 1 195 ? 11.929 15.923 -9.679 1.00 54.72 195 ARG A N 1
ATOM 1619 C CA . ARG A 1 195 ? 11.080 16.246 -8.530 1.00 54.72 195 ARG A CA 1
ATOM 1620 C C . ARG A 1 195 ? 11.959 16.159 -7.282 1.00 54.72 195 ARG A C 1
ATOM 1622 O O . ARG A 1 195 ? 12.839 15.301 -7.209 1.00 54.72 195 ARG A O 1
ATOM 1629 N N . LYS A 1 196 ? 11.738 17.038 -6.296 1.00 57.28 196 LYS A N 1
ATOM 1630 C CA . LYS A 1 196 ? 12.378 16.947 -4.970 1.00 57.28 196 LYS A CA 1
ATOM 1631 C C . LYS A 1 196 ? 12.016 15.592 -4.351 1.00 57.28 196 LYS A C 1
ATOM 1633 O O . LYS A 1 196 ? 10.972 15.463 -3.719 1.00 57.28 196 LYS A O 1
ATOM 1638 N N . ARG A 1 197 ? 12.847 14.571 -4.576 1.00 68.12 197 ARG A N 1
ATOM 1639 C CA . ARG A 1 197 ? 12.639 13.238 -4.008 1.00 68.12 197 ARG A CA 1
ATOM 1640 C C . ARG A 1 197 ? 12.916 13.320 -2.515 1.00 68.12 197 ARG A C 1
ATOM 1642 O O . ARG A 1 197 ? 13.979 13.791 -2.110 1.00 68.12 197 ARG A O 1
ATOM 1649 N N . GLN A 1 198 ? 11.955 12.892 -1.711 1.00 70.06 198 GLN A N 1
ATOM 1650 C CA . GLN A 1 198 ? 12.155 12.787 -0.273 1.00 70.06 198 GLN A CA 1
ATOM 1651 C C . GLN A 1 198 ? 12.848 11.456 0.007 1.00 70.06 198 GLN A C 1
ATOM 1653 O O . GLN A 1 198 ? 12.525 10.444 -0.619 1.00 70.06 198 GLN A O 1
ATOM 1658 N N . LYS A 1 199 ? 13.822 11.467 0.919 1.00 81.94 199 LYS A N 1
ATOM 1659 C CA . LYS A 1 199 ? 14.352 10.226 1.479 1.00 81.94 199 LYS A CA 1
ATOM 1660 C C . LYS A 1 199 ? 13.233 9.544 2.259 1.00 81.94 199 LYS A C 1
ATOM 1662 O O . LYS A 1 199 ? 12.463 10.219 2.944 1.00 81.94 199 LYS A O 1
ATOM 1667 N N . LYS A 1 200 ? 13.116 8.239 2.075 1.00 83.31 200 LYS A N 1
ATOM 1668 C CA . LYS A 1 200 ? 12.143 7.362 2.710 1.00 83.31 200 LYS A CA 1
ATOM 1669 C C . LYS A 1 200 ? 12.859 6.106 3.163 1.00 83.31 200 LYS A C 1
ATOM 1671 O O . LYS A 1 200 ? 13.807 5.669 2.510 1.00 83.31 200 LYS A O 1
ATOM 1676 N N . TYR A 1 201 ? 12.391 5.560 4.269 1.00 89.25 201 TYR A N 1
ATOM 1677 C CA . TYR A 1 201 ? 12.950 4.376 4.894 1.00 89.25 201 TYR A CA 1
ATOM 1678 C C . TYR A 1 201 ? 11.934 3.260 4.752 1.00 89.25 201 TYR A C 1
ATOM 1680 O O . TYR A 1 201 ? 10.768 3.435 5.106 1.00 89.25 201 TYR A O 1
ATOM 1688 N N . VAL A 1 202 ? 12.371 2.150 4.175 1.00 91.44 202 VAL A N 1
ATOM 1689 C CA . VAL A 1 202 ? 11.541 0.970 3.970 1.00 91.44 202 VAL A CA 1
ATOM 1690 C C . VAL A 1 202 ? 12.184 -0.170 4.733 1.00 91.44 202 VAL A C 1
ATOM 1692 O O . VAL A 1 202 ? 13.383 -0.415 4.588 1.00 91.44 202 VAL A O 1
ATOM 1695 N N . LYS A 1 203 ? 11.386 -0.851 5.546 1.00 93.31 203 LYS A N 1
ATOM 1696 C CA . LYS A 1 203 ? 11.730 -2.131 6.150 1.00 93.31 203 LYS A CA 1
ATOM 1697 C C . LYS A 1 203 ? 10.761 -3.181 5.632 1.00 93.31 203 LYS A C 1
ATOM 1699 O O . LYS A 1 203 ? 9.570 -2.917 5.492 1.00 93.31 203 LYS A O 1
ATOM 1704 N N . VAL A 1 204 ? 11.299 -4.336 5.287 1.00 94.62 204 VAL A N 1
ATOM 1705 C CA . VAL A 1 204 ? 10.585 -5.446 4.671 1.00 94.62 204 VAL A CA 1
ATOM 1706 C C . VAL A 1 204 ? 10.785 -6.663 5.546 1.00 94.62 204 VAL A C 1
ATOM 1708 O O . VAL A 1 204 ? 11.927 -7.022 5.837 1.00 94.62 204 VAL A O 1
ATOM 1711 N N . LEU A 1 205 ? 9.684 -7.277 5.960 1.00 95.25 205 LEU A N 1
ATOM 1712 C CA . LEU A 1 205 ? 9.679 -8.479 6.781 1.00 95.25 205 LEU A CA 1
ATOM 1713 C C . LEU A 1 205 ? 9.015 -9.619 6.016 1.00 95.25 205 LEU A C 1
ATOM 1715 O O . LEU A 1 205 ? 7.966 -9.420 5.403 1.00 95.25 205 LEU A O 1
ATOM 1719 N N . ILE A 1 206 ? 9.598 -10.811 6.096 1.00 95.69 206 ILE A N 1
ATOM 1720 C CA . ILE A 1 206 ? 8.946 -12.057 5.683 1.00 95.69 206 ILE A CA 1
ATOM 1721 C C . ILE A 1 206 ? 8.596 -12.833 6.935 1.00 95.69 206 ILE A C 1
ATOM 1723 O O . ILE A 1 206 ? 9.484 -13.125 7.737 1.00 95.69 206 ILE A O 1
ATOM 1727 N N . LEU A 1 207 ? 7.322 -13.171 7.088 1.00 95.69 207 LEU A N 1
ATOM 1728 C CA . LEU A 1 207 ? 6.808 -13.877 8.250 1.00 95.69 207 LEU A CA 1
ATOM 1729 C C . LEU A 1 207 ? 6.299 -15.267 7.876 1.00 95.69 207 LEU A C 1
ATOM 1731 O O . LEU A 1 207 ? 5.708 -15.466 6.814 1.00 95.69 207 LEU A O 1
ATOM 1735 N N . SER A 1 208 ? 6.482 -16.208 8.797 1.00 94.88 208 SER A N 1
ATOM 1736 C CA . SER A 1 208 ? 5.870 -17.545 8.770 1.00 94.88 208 SER A CA 1
ATOM 1737 C C . SER A 1 208 ? 4.448 -17.572 9.344 1.00 94.88 208 SER A C 1
ATOM 1739 O O . SER A 1 208 ? 3.716 -18.535 9.130 1.00 94.88 208 SER A O 1
ATOM 1741 N N . LYS A 1 209 ? 4.054 -16.526 10.080 1.00 94.75 209 LYS A N 1
ATOM 1742 C CA . 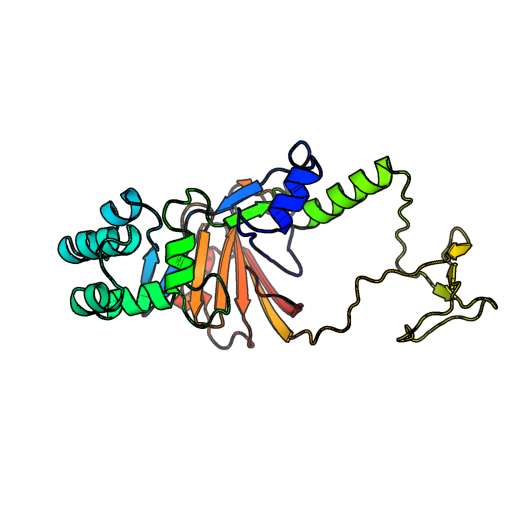LYS A 1 209 ? 2.712 -16.337 10.641 1.00 94.75 209 LYS A CA 1
ATOM 1743 C C . LYS A 1 209 ? 2.236 -14.913 10.355 1.00 94.75 209 LYS A C 1
ATOM 1745 O O . LYS A 1 209 ? 3.063 -14.001 10.364 1.00 94.75 209 LYS A O 1
ATOM 1750 N N . PRO A 1 210 ? 0.936 -14.702 10.111 1.00 93.69 210 PRO A N 1
ATOM 1751 C CA . PRO A 1 210 ? 0.428 -13.367 9.845 1.00 93.69 210 PRO A CA 1
ATOM 1752 C C . PRO A 1 210 ? 0.424 -12.511 11.117 1.00 93.69 210 PRO A C 1
ATOM 1754 O O . PRO A 1 210 ? 0.199 -13.021 12.214 1.00 93.69 210 PRO A O 1
ATOM 1757 N N . LEU A 1 211 ? 0.584 -11.193 10.967 1.00 92.38 211 LEU A N 1
ATOM 1758 C CA . LEU A 1 211 ? 0.293 -10.239 12.046 1.00 92.38 211 LEU A CA 1
ATOM 1759 C C . LEU A 1 211 ? -1.224 -10.152 12.298 1.00 92.38 211 LEU A C 1
ATOM 1761 O O . LEU A 1 211 ? -1.680 -10.081 13.439 1.00 92.38 211 LEU A O 1
ATOM 1765 N N . LYS A 1 212 ? -2.007 -10.162 11.215 1.00 91.06 212 LYS A N 1
ATOM 1766 C CA . LYS A 1 212 ? -3.464 -10.362 11.194 1.00 91.06 212 LYS A CA 1
ATOM 1767 C C . LYS A 1 212 ? -3.840 -11.150 9.946 1.00 91.06 212 LYS A C 1
ATOM 1769 O O . LYS A 1 212 ? -3.113 -11.096 8.960 1.00 91.06 212 LYS A O 1
ATOM 1774 N N . GLU A 1 213 ? -4.956 -11.863 9.986 1.00 89.94 213 GLU A N 1
ATOM 1775 C CA . GLU A 1 213 ? -5.440 -12.616 8.827 1.00 89.94 213 GLU A CA 1
ATOM 1776 C C . GLU A 1 213 ? -5.683 -11.711 7.609 1.00 89.94 213 GLU A C 1
ATOM 1778 O O . GLU A 1 213 ? -6.187 -10.594 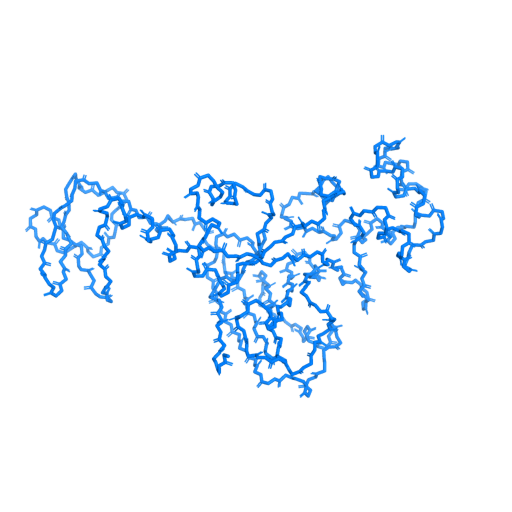7.744 1.00 89.94 213 GLU A O 1
ATOM 1783 N N . GLY A 1 214 ? -5.333 -12.223 6.427 1.00 89.62 214 GLY A N 1
ATOM 1784 C CA . GLY A 1 214 ? -5.538 -11.568 5.135 1.00 89.62 214 GLY A CA 1
ATOM 1785 C C . GLY A 1 214 ? -4.608 -10.388 4.823 1.00 89.62 214 GLY A C 1
ATOM 1786 O O . GLY A 1 214 ? -3.602 -10.128 5.494 1.00 89.62 214 GLY A O 1
ATOM 1787 N N . ASN A 1 215 ? -4.966 -9.675 3.754 1.00 92.75 215 ASN A N 1
ATOM 1788 C CA . ASN A 1 215 ? -4.281 -8.478 3.277 1.00 92.75 215 ASN A CA 1
ATOM 1789 C C . ASN A 1 215 ? -4.865 -7.230 3.939 1.00 92.75 215 ASN A C 1
ATOM 1791 O O . ASN A 1 215 ? -6.075 -7.002 3.899 1.00 92.75 215 ASN A O 1
ATOM 1795 N N . PHE A 1 216 ? -4.008 -6.390 4.514 1.00 92.69 216 PHE A N 1
ATOM 1796 C CA . PHE A 1 216 ? -4.456 -5.180 5.197 1.00 92.69 216 PHE A CA 1
ATOM 1797 C C . PHE A 1 216 ? -3.412 -4.069 5.150 1.00 92.69 216 PHE A C 1
ATOM 1799 O O . PHE A 1 216 ? -2.223 -4.287 4.902 1.00 92.69 216 PHE A O 1
ATOM 1806 N N . PHE A 1 217 ? -3.865 -2.868 5.487 1.00 92.38 217 PHE A N 1
ATOM 1807 C CA . PHE A 1 217 ? -3.031 -1.691 5.677 1.00 92.38 217 PHE A CA 1
ATOM 1808 C C . PHE A 1 217 ? -3.238 -1.091 7.078 1.00 92.38 217 PHE A C 1
ATOM 1810 O O . PHE A 1 217 ? -4.338 -1.101 7.623 1.00 92.38 217 PHE A O 1
ATOM 1817 N N . ILE A 1 218 ? -2.173 -0.564 7.681 1.00 92.06 218 ILE A N 1
ATOM 1818 C CA . ILE A 1 218 ? -2.162 0.091 8.988 1.00 92.06 218 ILE A CA 1
ATOM 1819 C C . ILE A 1 218 ? -1.606 1.507 8.849 1.00 92.06 218 ILE A C 1
ATOM 1821 O O . ILE A 1 218 ? -0.478 1.713 8.386 1.00 92.06 218 ILE A O 1
ATOM 1825 N N . THR A 1 219 ? -2.340 2.474 9.394 1.00 91.31 219 THR A N 1
ATOM 1826 C CA . THR A 1 219 ? -1.781 3.779 9.748 1.00 91.31 219 THR A CA 1
ATOM 1827 C C . THR A 1 219 ? -1.280 3.742 11.192 1.00 91.31 219 THR A C 1
ATOM 1829 O O . THR A 1 219 ? -2.075 3.675 12.130 1.00 91.31 219 THR A O 1
ATOM 1832 N N . PHE A 1 220 ? 0.044 3.761 11.380 1.00 87.50 220 PHE A N 1
ATOM 1833 C CA . PHE A 1 220 ? 0.674 3.682 12.706 1.00 87.50 220 PHE A CA 1
ATOM 1834 C C . PHE A 1 220 ? 0.947 5.067 13.301 1.00 87.50 220 PHE A C 1
ATOM 1836 O O . PHE A 1 220 ? 0.744 5.324 14.482 1.00 87.50 220 PHE A O 1
ATOM 1843 N N . SER A 1 221 ? 1.400 5.998 12.466 1.00 82.31 221 SER A N 1
ATOM 1844 C CA . SER A 1 221 ? 1.548 7.408 12.822 1.00 82.31 221 SER A CA 1
ATOM 1845 C C . SER A 1 221 ? 1.421 8.263 11.566 1.00 82.31 221 SER A C 1
ATOM 1847 O O . SER A 1 221 ? 1.341 7.742 10.455 1.00 82.31 221 SER A O 1
ATOM 1849 N N . GLN A 1 222 ? 1.478 9.591 11.697 1.00 73.75 222 GLN A N 1
ATOM 1850 C CA . GLN A 1 222 ? 1.452 10.490 10.532 1.00 73.75 222 GLN A CA 1
ATOM 1851 C C . GLN A 1 222 ? 2.575 10.223 9.511 1.00 73.75 222 GLN A C 1
ATOM 1853 O O . GLN A 1 222 ? 2.497 10.699 8.377 1.00 73.75 222 GLN A O 1
ATOM 1858 N N . ASN A 1 223 ? 3.625 9.501 9.910 1.00 82.62 223 ASN A N 1
ATOM 1859 C CA . ASN A 1 223 ? 4.811 9.267 9.098 1.00 82.62 223 ASN A CA 1
ATOM 1860 C C . ASN A 1 223 ? 5.111 7.788 8.844 1.00 82.62 223 ASN A C 1
ATOM 1862 O O . ASN A 1 223 ? 6.063 7.534 8.104 1.00 82.62 223 ASN A O 1
ATOM 1866 N N . ILE A 1 224 ? 4.352 6.859 9.439 1.00 88.88 224 ILE A N 1
ATOM 1867 C CA . ILE A 1 224 ? 4.591 5.414 9.359 1.00 88.88 224 ILE A CA 1
ATOM 1868 C C . ILE A 1 224 ? 3.341 4.709 8.845 1.00 88.88 224 ILE A C 1
ATOM 1870 O O . ILE A 1 224 ? 2.255 4.825 9.418 1.00 88.88 224 ILE A O 1
ATOM 1874 N N . PHE A 1 225 ? 3.550 3.940 7.789 1.00 90.81 225 PHE A N 1
ATOM 1875 C CA . PHE A 1 225 ? 2.555 3.156 7.083 1.00 90.81 225 PHE A CA 1
ATOM 1876 C C . PHE A 1 225 ? 3.023 1.712 7.043 1.00 90.81 225 PHE A C 1
ATOM 1878 O O . PHE A 1 225 ? 4.195 1.465 6.766 1.00 90.81 225 PHE A O 1
ATOM 1885 N N . ILE A 1 226 ? 2.130 0.773 7.324 1.00 93.25 226 ILE A N 1
ATOM 1886 C CA . ILE A 1 226 ? 2.454 -0.652 7.301 1.00 93.25 226 ILE A CA 1
ATOM 1887 C C . ILE A 1 226 ? 1.418 -1.344 6.436 1.00 93.25 226 ILE A C 1
ATOM 1889 O O . ILE A 1 226 ? 0.239 -1.045 6.566 1.00 93.25 226 ILE A O 1
ATOM 1893 N N . PHE A 1 227 ? 1.811 -2.263 5.571 1.00 94.06 227 PHE A N 1
ATOM 1894 C CA . PHE A 1 227 ? 0.842 -3.149 4.938 1.00 94.06 227 PHE A CA 1
ATOM 1895 C C . PHE A 1 227 ? 1.381 -4.564 4.845 1.00 94.06 227 PHE A C 1
ATOM 1897 O O . PHE A 1 227 ? 2.588 -4.768 4.701 1.00 94.06 227 PHE A O 1
ATOM 1904 N N . GLN A 1 228 ? 0.468 -5.519 4.971 1.00 95.38 228 GLN A N 1
ATOM 1905 C CA . GLN A 1 228 ? 0.746 -6.940 4.869 1.00 95.38 228 GLN A CA 1
ATOM 1906 C C . GLN A 1 228 ? 0.126 -7.478 3.587 1.00 95.38 228 GLN A C 1
ATOM 1908 O O . GLN A 1 228 ? -1.036 -7.198 3.289 1.00 95.38 228 GLN A O 1
ATOM 1913 N N . LEU A 1 229 ? 0.918 -8.273 2.879 1.00 95.31 229 LEU A N 1
ATOM 1914 C CA . LEU A 1 229 ? 0.523 -9.052 1.724 1.00 95.31 229 LEU A CA 1
ATOM 1915 C C . LEU A 1 229 ? 0.682 -10.541 2.044 1.00 95.31 229 LEU A C 1
ATOM 1917 O O . LEU A 1 229 ? 1.713 -10.963 2.570 1.00 95.31 229 LEU A O 1
ATOM 1921 N N . ASP A 1 230 ? -0.330 -11.333 1.738 1.00 94.50 230 ASP A N 1
ATOM 1922 C CA . ASP A 1 230 ? -0.306 -12.784 1.827 1.00 94.50 230 ASP A CA 1
ATOM 1923 C C . ASP A 1 230 ? 0.170 -13.421 0.514 1.00 94.50 230 ASP A C 1
ATOM 1925 O O . ASP A 1 230 ? 0.487 -12.758 -0.478 1.00 94.50 230 ASP A O 1
ATOM 1929 N N . TRP A 1 231 ? 0.224 -14.748 0.505 1.00 92.25 231 TRP A N 1
ATOM 1930 C CA . TRP A 1 231 ? 0.683 -15.531 -0.634 1.00 92.25 231 TRP A CA 1
ATOM 1931 C C . TRP A 1 231 ? -0.240 -15.452 -1.867 1.00 92.25 231 TRP A C 1
ATOM 1933 O O . TRP A 1 231 ? 0.209 -15.795 -2.969 1.00 92.25 231 TRP A O 1
ATOM 1943 N N . GLU A 1 232 ? -1.499 -15.012 -1.735 1.00 93.00 232 GLU A N 1
ATOM 1944 C CA . GLU A 1 232 ? -2.433 -14.896 -2.868 1.00 93.00 232 GLU A CA 1
ATOM 1945 C C . GLU A 1 232 ? -1.990 -13.802 -3.841 1.00 93.00 232 GLU A C 1
ATOM 1947 O O . GLU A 1 232 ? -2.178 -13.924 -5.053 1.00 93.00 232 GLU A O 1
ATOM 1952 N N . THR A 1 233 ? -1.286 -12.791 -3.328 1.00 92.69 233 THR A N 1
ATOM 1953 C CA . THR A 1 233 ? -0.652 -11.730 -4.124 1.00 92.69 233 THR A CA 1
ATOM 1954 C C . THR A 1 233 ? 0.503 -12.236 -4.995 1.00 92.69 233 THR A C 1
ATOM 1956 O O . THR A 1 233 ? 0.965 -11.520 -5.881 1.00 92.69 233 THR A O 1
ATOM 1959 N N . ARG A 1 234 ? 0.981 -13.471 -4.771 1.00 93.38 234 ARG A N 1
ATOM 1960 C CA . ARG A 1 234 ? 2.092 -14.108 -5.503 1.00 93.38 234 ARG A CA 1
ATOM 1961 C C . ARG A 1 234 ? 3.439 -13.376 -5.402 1.00 93.38 234 ARG A C 1
ATOM 1963 O O . ARG A 1 234 ? 4.333 -13.650 -6.200 1.00 93.38 234 ARG A O 1
ATOM 1970 N N . VAL A 1 235 ? 3.619 -12.497 -4.416 1.00 92.50 235 VAL A N 1
ATOM 1971 C CA . VAL A 1 235 ? 4.921 -11.857 -4.135 1.00 92.50 235 VAL A CA 1
ATOM 1972 C C . VAL A 1 235 ? 5.762 -12.627 -3.116 1.00 92.50 235 VAL A C 1
ATOM 1974 O O . VAL A 1 235 ? 6.959 -12.384 -2.992 1.00 92.50 235 VAL A O 1
ATOM 1977 N N . CYS A 1 236 ? 5.168 -13.583 -2.403 1.00 92.06 236 CYS A N 1
ATOM 1978 C CA . CYS A 1 236 ? 5.858 -14.466 -1.469 1.00 92.06 236 CYS A CA 1
ATOM 1979 C C . CYS A 1 236 ? 5.424 -15.938 -1.650 1.00 92.06 236 CYS A C 1
ATOM 1981 O O . CYS A 1 236 ? 4.397 -16.221 -2.282 1.00 92.06 236 CYS A O 1
ATOM 1983 N N . PRO A 1 237 ? 6.216 -16.904 -1.143 1.00 91.75 237 PRO A N 1
ATOM 1984 C CA . PRO A 1 237 ? 5.849 -18.317 -1.126 1.00 91.75 237 PRO A CA 1
ATOM 1985 C C . PRO A 1 237 ? 4.549 -18.605 -0.365 1.00 91.75 237 PRO A C 1
ATOM 1987 O O . PRO A 1 237 ? 4.104 -17.833 0.481 1.00 91.75 237 PRO A O 1
ATOM 1990 N N . THR A 1 238 ? 3.957 -19.767 -0.640 1.00 91.62 238 THR A N 1
ATOM 1991 C CA . THR A 1 238 ? 2.751 -20.244 0.052 1.00 91.62 238 THR A CA 1
ATOM 1992 C C . THR A 1 238 ? 2.975 -20.316 1.565 1.00 91.62 238 THR A C 1
ATOM 1994 O O . THR A 1 238 ? 4.035 -20.758 2.007 1.00 91.62 238 THR A O 1
ATOM 1997 N N . ASN A 1 239 ? 1.960 -19.927 2.345 1.00 90.69 239 ASN A N 1
ATOM 1998 C CA . ASN A 1 239 ? 1.992 -19.858 3.815 1.00 90.69 239 ASN A CA 1
ATOM 1999 C C . ASN A 1 239 ? 3.005 -18.854 4.395 1.00 90.69 239 ASN A C 1
ATOM 2001 O O . ASN A 1 239 ? 3.400 -18.985 5.551 1.00 90.69 239 ASN A O 1
ATOM 2005 N N . MET A 1 240 ? 3.438 -17.868 3.609 1.00 95.06 240 MET A N 1
ATOM 2006 C CA . MET A 1 240 ? 4.246 -16.753 4.094 1.00 95.06 240 MET A CA 1
ATOM 2007 C C . MET A 1 240 ? 3.510 -15.434 3.908 1.00 95.06 240 MET A C 1
ATOM 2009 O O . MET A 1 240 ? 2.592 -15.317 3.096 1.00 95.06 240 MET A O 1
ATOM 2013 N N . PHE A 1 241 ? 3.961 -14.433 4.655 1.00 95.38 241 PHE A N 1
ATOM 2014 C CA . PHE A 1 241 ? 3.415 -13.084 4.628 1.00 95.38 241 PHE A CA 1
ATOM 2015 C C . PHE A 1 241 ? 4.552 -12.091 4.438 1.00 95.38 241 PHE A C 1
ATOM 2017 O O . PHE A 1 241 ? 5.631 -12.245 5.010 1.00 95.38 241 PHE A O 1
ATOM 2024 N N . LEU A 1 242 ? 4.310 -11.080 3.619 1.00 95.81 242 LEU A N 1
ATOM 2025 C CA . LEU A 1 242 ? 5.233 -9.997 3.335 1.00 95.81 242 LEU A CA 1
ATOM 2026 C C . LEU A 1 242 ? 4.699 -8.732 3.998 1.00 95.81 242 LEU A C 1
ATOM 2028 O O . LEU A 1 242 ? 3.603 -8.285 3.676 1.00 95.81 242 LEU A O 1
ATOM 2032 N N . ILE A 1 243 ? 5.469 -8.142 4.908 1.00 96.00 243 ILE A N 1
ATOM 2033 C CA . ILE A 1 243 ? 5.133 -6.854 5.514 1.00 96.00 243 ILE A CA 1
ATOM 2034 C C . ILE A 1 243 ? 6.084 -5.786 4.999 1.00 96.00 243 ILE A C 1
ATOM 2036 O O . ILE A 1 243 ? 7.303 -5.921 5.095 1.00 96.00 243 ILE A O 1
ATOM 2040 N N . TYR A 1 244 ? 5.509 -4.686 4.526 1.00 95.00 244 TYR A N 1
ATOM 2041 C CA . TYR A 1 244 ? 6.225 -3.448 4.271 1.00 95.00 244 TYR A CA 1
ATOM 2042 C C . TYR A 1 244 ? 5.947 -2.460 5.394 1.00 95.00 244 TYR A C 1
ATOM 2044 O O . TYR A 1 244 ? 4.796 -2.127 5.657 1.00 95.00 244 TYR A O 1
ATOM 2052 N N . ILE A 1 245 ? 7.005 -1.952 6.020 1.00 93.56 245 ILE A N 1
ATOM 2053 C CA . ILE A 1 245 ? 6.976 -0.819 6.943 1.00 93.56 245 ILE A CA 1
ATOM 2054 C C . ILE A 1 245 ? 7.633 0.356 6.230 1.00 93.56 245 ILE A C 1
ATOM 2056 O O . ILE A 1 245 ? 8.826 0.346 5.924 1.00 93.56 245 ILE A O 1
ATOM 2060 N N . PHE A 1 246 ? 6.848 1.388 5.967 1.00 90.38 246 PHE A N 1
ATOM 2061 C CA . PHE A 1 246 ? 7.275 2.587 5.275 1.00 90.38 246 PHE A CA 1
ATOM 2062 C C . PHE A 1 246 ? 7.289 3.773 6.226 1.00 90.38 246 PHE A C 1
ATOM 2064 O O . PHE A 1 246 ? 6.263 4.122 6.808 1.00 90.38 246 PHE A O 1
ATOM 2071 N N . ALA A 1 247 ? 8.424 4.461 6.309 1.00 89.19 247 ALA A N 1
ATOM 2072 C CA . ALA A 1 247 ? 8.590 5.630 7.153 1.00 89.19 247 ALA A CA 1
ATOM 2073 C C . ALA A 1 247 ? 9.183 6.831 6.412 1.00 89.19 247 ALA A C 1
ATOM 2075 O O . ALA A 1 247 ? 9.987 6.723 5.479 1.00 89.19 247 ALA A O 1
ATOM 2076 N N . LYS A 1 248 ? 8.761 8.031 6.826 1.00 84.06 248 LYS A N 1
ATOM 2077 C CA . LYS A 1 248 ? 9.362 9.287 6.352 1.00 84.06 248 LYS A CA 1
ATOM 2078 C C . LYS A 1 248 ? 10.766 9.506 6.911 1.00 84.06 248 LYS A C 1
ATOM 2080 O O . LYS A 1 248 ? 11.627 9.971 6.173 1.00 84.06 248 LYS A O 1
ATOM 2085 N N . ASP A 1 249 ? 10.951 9.171 8.175 1.00 84.50 249 ASP A N 1
ATOM 2086 C CA . ASP A 1 249 ? 12.185 9.357 8.925 1.00 84.50 249 ASP A CA 1
ATOM 2087 C C . ASP A 1 249 ? 12.783 7.975 9.247 1.00 84.50 249 ASP A C 1
ATOM 2089 O O . ASP A 1 249 ? 12.063 6.976 9.131 1.00 84.50 249 ASP A O 1
ATOM 2093 N N . PRO A 1 250 ? 14.081 7.876 9.595 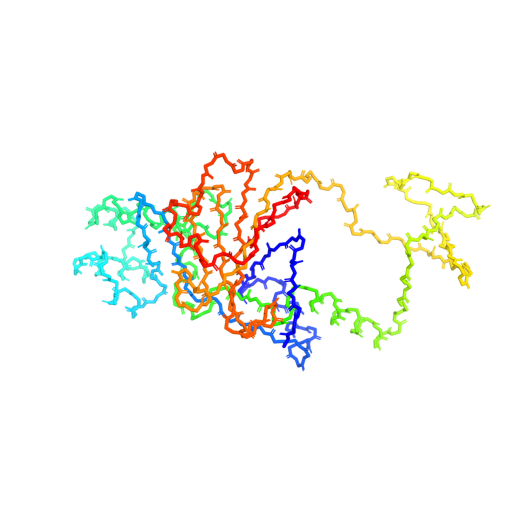1.00 85.00 250 PRO A N 1
ATOM 2094 C CA . PRO A 1 250 ? 14.669 6.607 10.007 1.00 85.00 250 PRO A CA 1
ATOM 2095 C C . PRO A 1 250 ? 13.843 5.971 11.125 1.00 85.00 250 PRO A C 1
ATOM 2097 O O . PRO A 1 250 ? 13.412 6.662 12.048 1.00 85.00 250 PRO A O 1
ATOM 2100 N N . LEU A 1 251 ? 13.639 4.659 11.048 1.00 80.56 251 LEU A N 1
ATOM 2101 C CA . LEU A 1 251 ? 12.945 3.902 12.085 1.00 80.56 251 LEU A CA 1
ATOM 2102 C C . LEU A 1 251 ? 13.786 3.932 13.370 1.00 80.56 251 LEU A C 1
ATOM 2104 O O . LEU A 1 251 ? 14.843 3.309 13.426 1.00 80.56 251 LEU A O 1
ATOM 2108 N N . GLN A 1 252 ? 13.360 4.728 14.356 1.00 69.31 252 GLN A N 1
ATOM 2109 C CA . GLN A 1 252 ? 14.067 4.897 15.635 1.00 69.31 252 GLN A CA 1
ATOM 2110 C C . GLN A 1 252 ? 13.596 3.918 16.716 1.00 69.31 252 GLN A C 1
ATOM 2112 O O . GLN A 1 252 ? 14.365 3.618 17.625 1.00 69.31 252 GLN A O 1
ATOM 2117 N N . SER A 1 253 ? 12.352 3.439 16.630 1.00 67.88 253 SER A N 1
ATOM 2118 C CA . SER A 1 253 ? 11.776 2.463 17.553 1.00 67.88 253 SER A CA 1
ATOM 2119 C C . SER A 1 253 ? 11.637 1.087 16.902 1.00 67.88 253 SER A C 1
ATOM 2121 O O . SER A 1 253 ? 11.558 0.966 15.675 1.00 67.88 253 SER A O 1
ATOM 2123 N N . ASP A 1 254 ? 11.630 0.049 17.740 1.00 83.19 254 ASP A N 1
ATOM 2124 C CA . ASP A 1 254 ? 11.311 -1.322 17.341 1.00 83.19 254 ASP A CA 1
ATOM 2125 C C . ASP A 1 254 ? 9.794 -1.425 17.137 1.00 83.19 254 ASP A C 1
ATOM 2127 O O . ASP A 1 254 ? 9.035 -1.826 18.021 1.00 83.19 254 ASP A O 1
ATOM 2131 N N . ILE A 1 255 ? 9.352 -0.953 15.970 1.00 88.25 255 ILE A N 1
ATOM 2132 C CA . ILE A 1 255 ? 7.943 -0.953 15.572 1.00 88.25 255 ILE A CA 1
ATOM 2133 C C . ILE A 1 255 ? 7.383 -2.370 15.613 1.00 88.25 255 ILE A C 1
ATOM 2135 O O . ILE A 1 255 ? 6.208 -2.523 15.929 1.00 88.25 255 ILE A O 1
ATOM 2139 N N . GLU A 1 256 ? 8.200 -3.390 15.327 1.00 89.62 256 GLU A N 1
ATOM 2140 C CA . GLU A 1 256 ? 7.784 -4.789 15.403 1.00 89.62 256 GLU A CA 1
ATOM 2141 C C . GLU A 1 256 ? 7.293 -5.150 16.808 1.00 89.62 256 GLU A C 1
ATOM 2143 O O . GLU A 1 256 ? 6.206 -5.710 16.948 1.00 89.62 256 GLU A O 1
ATOM 2148 N N . ASN A 1 257 ? 8.023 -4.744 17.851 1.00 89.06 257 ASN A N 1
ATOM 2149 C CA . ASN A 1 257 ? 7.560 -4.906 19.232 1.00 89.06 257 ASN A CA 1
ATOM 2150 C C . ASN A 1 257 ? 6.278 -4.120 19.514 1.00 89.06 257 ASN A C 1
ATOM 2152 O O . ASN A 1 257 ? 5.365 -4.639 20.156 1.00 89.06 257 ASN A O 1
ATOM 2156 N N . GLU A 1 258 ? 6.197 -2.870 19.053 1.00 90.12 258 GLU A N 1
ATOM 2157 C CA . GLU A 1 258 ? 5.038 -2.011 19.319 1.00 90.12 258 GLU A CA 1
ATOM 2158 C C . GLU A 1 258 ? 3.756 -2.579 18.706 1.00 90.12 258 GLU A C 1
ATOM 2160 O O . GLU A 1 258 ? 2.717 -2.601 19.363 1.00 90.12 258 GLU A O 1
ATOM 2165 N N . ILE A 1 259 ? 3.828 -3.090 17.475 1.00 90.62 259 ILE A N 1
ATOM 2166 C CA . ILE A 1 259 ? 2.683 -3.706 16.794 1.00 90.62 259 ILE A CA 1
ATOM 2167 C C . ILE A 1 259 ? 2.386 -5.130 17.288 1.00 90.62 259 ILE A C 1
ATOM 2169 O O . ILE A 1 259 ? 1.412 -5.727 16.832 1.00 90.62 259 ILE A O 1
ATOM 2173 N N . GLY A 1 260 ? 3.178 -5.657 18.229 1.00 89.44 260 GLY A N 1
ATOM 2174 C CA . GLY A 1 260 ? 2.992 -6.982 18.820 1.00 89.44 260 GLY A CA 1
ATOM 2175 C C . GLY A 1 260 ? 3.378 -8.126 17.886 1.00 89.44 260 GLY A C 1
ATOM 2176 O O . GLY A 1 260 ? 2.732 -9.171 17.900 1.00 89.44 260 GLY A O 1
ATOM 2177 N N . LEU A 1 261 ? 4.388 -7.918 17.042 1.00 91.44 261 LEU A N 1
ATOM 2178 C CA . LEU A 1 261 ? 4.858 -8.922 16.102 1.00 91.44 261 LEU A CA 1
ATOM 2179 C C . LEU A 1 261 ? 5.690 -9.994 16.822 1.00 91.44 261 LEU A C 1
ATOM 2181 O O . LEU A 1 261 ? 6.587 -9.688 17.605 1.00 91.44 261 LEU A O 1
ATOM 2185 N N . ASP A 1 262 ? 5.389 -11.260 16.542 1.00 92.00 262 ASP A N 1
ATOM 2186 C CA . ASP A 1 262 ? 6.139 -12.402 17.065 1.00 92.00 262 ASP A CA 1
ATOM 2187 C C . ASP A 1 262 ? 7.492 -12.504 16.346 1.00 92.00 262 ASP A C 1
ATOM 2189 O O . ASP A 1 262 ? 7.549 -12.885 15.175 1.00 92.00 262 ASP A O 1
ATOM 2193 N N . HIS A 1 263 ? 8.587 -12.160 17.027 1.00 89.31 263 HIS A N 1
ATOM 2194 C CA . HIS A 1 263 ? 9.932 -12.189 16.437 1.00 89.31 263 HIS A CA 1
ATOM 2195 C C . HIS A 1 263 ? 10.369 -13.583 15.991 1.00 89.31 263 HIS A C 1
ATOM 2197 O O . HIS A 1 263 ? 11.135 -13.689 15.036 1.00 89.31 263 HIS A O 1
ATOM 2203 N N . GLU A 1 264 ? 9.853 -14.650 16.609 1.00 93.25 264 GLU A N 1
ATOM 2204 C CA . GLU A 1 264 ? 10.135 -16.021 16.164 1.00 93.25 264 GLU A CA 1
ATOM 2205 C C . GLU A 1 264 ? 9.500 -16.320 14.800 1.00 93.25 264 GLU A C 1
ATOM 2207 O O . GLU A 1 264 ? 9.947 -17.212 14.078 1.00 93.25 264 GLU A O 1
ATOM 2212 N N . SER A 1 265 ? 8.470 -15.558 14.417 1.00 94.25 265 SER A N 1
ATOM 2213 C CA . SER A 1 265 ? 7.817 -15.704 13.119 1.00 94.25 265 SER A CA 1
ATOM 2214 C C . SER A 1 265 ? 8.589 -15.044 11.972 1.00 94.25 265 SER A C 1
ATOM 2216 O O . SER A 1 265 ? 8.329 -15.388 10.815 1.00 94.25 265 SER A O 1
ATOM 2218 N N . ILE A 1 266 ? 9.535 -14.137 12.262 1.00 95.25 266 ILE A N 1
ATOM 2219 C CA . ILE A 1 266 ? 10.305 -13.398 11.254 1.00 95.25 266 ILE A CA 1
ATOM 2220 C C . ILE A 1 266 ? 11.363 -14.314 10.635 1.00 95.25 266 ILE A C 1
ATOM 2222 O O . ILE A 1 266 ? 12.349 -14.685 11.264 1.00 95.25 266 ILE A O 1
ATOM 2226 N N . ILE A 1 267 ? 11.195 -14.619 9.352 1.00 94.44 267 ILE A N 1
ATOM 2227 C CA . ILE A 1 267 ? 12.158 -15.384 8.554 1.00 94.44 267 ILE A CA 1
ATOM 2228 C C . ILE A 1 267 ? 13.265 -14.464 8.025 1.00 94.44 267 ILE A C 1
ATOM 2230 O O . ILE A 1 267 ? 14.436 -14.837 7.982 1.00 94.44 267 ILE A O 1
ATOM 2234 N N . LEU A 1 268 ? 12.889 -13.262 7.582 1.00 93.38 268 LEU A N 1
ATOM 2235 C CA . LEU A 1 268 ? 13.789 -12.312 6.935 1.00 93.38 268 LEU A CA 1
ATOM 2236 C C . LEU A 1 268 ? 13.395 -10.881 7.294 1.00 93.38 268 LEU A C 1
ATOM 2238 O O . LEU A 1 268 ? 12.213 -10.549 7.292 1.00 93.38 268 LEU A O 1
ATOM 2242 N N . SER A 1 269 ? 14.393 -10.033 7.544 1.00 93.50 269 SER A N 1
ATOM 2243 C CA . SER A 1 269 ? 14.225 -8.598 7.781 1.00 93.50 269 SER A CA 1
ATOM 2244 C C . SER A 1 269 ? 15.263 -7.815 6.982 1.00 93.50 269 SER A C 1
ATOM 2246 O O . SER A 1 269 ? 16.465 -7.969 7.202 1.00 93.50 269 SER A O 1
ATOM 2248 N N . ILE A 1 270 ? 14.809 -6.948 6.078 1.00 92.44 270 ILE A N 1
ATOM 2249 C CA . ILE A 1 270 ? 15.663 -6.107 5.229 1.00 92.44 270 ILE A CA 1
ATOM 2250 C C . ILE A 1 270 ? 15.245 -4.649 5.389 1.00 92.44 270 ILE A C 1
ATOM 2252 O O . ILE A 1 270 ? 14.065 -4.333 5.297 1.00 92.44 270 ILE A O 1
ATOM 2256 N N . SER A 1 271 ? 16.212 -3.747 5.556 1.00 91.88 271 SER A N 1
ATOM 2257 C CA . SER A 1 271 ? 15.971 -2.302 5.630 1.00 91.88 271 SER A CA 1
ATOM 2258 C C . SER A 1 271 ? 16.778 -1.567 4.568 1.00 91.88 271 SER A C 1
ATOM 2260 O O . SER A 1 271 ? 17.964 -1.841 4.390 1.00 91.88 271 SER A O 1
ATOM 2262 N N . PHE A 1 272 ? 16.165 -0.601 3.886 1.00 90.44 272 PHE A N 1
ATOM 2263 C CA . PHE A 1 272 ? 16.848 0.230 2.896 1.00 90.44 272 PHE A CA 1
ATOM 2264 C C . PHE A 1 272 ? 16.292 1.657 2.825 1.00 90.44 272 PHE A C 1
ATOM 2266 O O . PHE A 1 272 ? 15.142 1.939 3.164 1.00 90.44 272 PHE A O 1
ATOM 2273 N N . GLU A 1 273 ? 17.138 2.581 2.360 1.00 89.12 273 GLU A N 1
ATOM 2274 C CA . GLU A 1 273 ? 16.756 3.966 2.080 1.00 89.12 273 GLU A CA 1
ATOM 2275 C C . GLU A 1 273 ? 16.453 4.133 0.586 1.00 89.12 273 GLU A C 1
ATOM 2277 O O . GLU A 1 273 ? 17.233 3.723 -0.279 1.00 89.12 273 GLU A O 1
ATOM 2282 N N . ARG A 1 274 ? 15.340 4.798 0.262 1.00 82.12 274 ARG A N 1
ATOM 2283 C CA . ARG A 1 274 ? 14.970 5.113 -1.120 1.00 82.12 274 ARG A CA 1
ATOM 2284 C C . ARG A 1 274 ? 14.542 6.567 -1.272 1.00 82.12 274 ARG A C 1
ATOM 2286 O O . ARG A 1 274 ? 13.894 7.160 -0.415 1.00 82.12 274 ARG A O 1
ATOM 2293 N N . LYS A 1 275 ? 14.895 7.158 -2.413 1.00 77.94 275 LYS A N 1
ATOM 2294 C CA . LYS A 1 275 ? 14.418 8.481 -2.831 1.00 77.94 275 LYS A CA 1
ATOM 2295 C C . LYS A 1 275 ? 13.100 8.316 -3.579 1.00 77.94 275 LYS A C 1
ATOM 2297 O O . LYS A 1 275 ? 13.121 7.938 -4.748 1.00 77.94 275 LYS A O 1
ATOM 2302 N N . ILE A 1 276 ? 11.984 8.628 -2.926 1.00 69.50 276 ILE A N 1
ATOM 2303 C CA . ILE A 1 276 ? 10.637 8.402 -3.465 1.00 69.50 276 ILE A CA 1
ATOM 2304 C C . ILE A 1 276 ? 9.921 9.744 -3.678 1.00 69.50 276 ILE A C 1
ATOM 2306 O O . ILE A 1 276 ? 10.143 10.722 -2.955 1.00 69.50 276 ILE A O 1
ATOM 2310 N N . THR A 1 277 ? 9.106 9.815 -4.731 1.00 62.91 277 THR A N 1
ATOM 2311 C CA . THR A 1 277 ? 8.321 10.999 -5.110 1.00 62.91 277 THR A CA 1
ATOM 2312 C C . THR A 1 277 ? 6.953 11.067 -4.435 1.00 62.91 277 THR A C 1
ATOM 2314 O O . THR A 1 277 ? 6.476 12.170 -4.180 1.00 62.91 277 THR A O 1
ATOM 2317 N N . GLU A 1 278 ? 6.350 9.926 -4.106 1.00 63.75 278 GLU A N 1
ATOM 2318 C CA . GLU A 1 278 ? 4.979 9.808 -3.595 1.00 63.75 278 GLU A CA 1
ATOM 2319 C C . GLU A 1 278 ? 4.908 8.978 -2.295 1.00 63.75 278 GLU A C 1
ATOM 2321 O O . GLU A 1 278 ? 5.848 8.250 -1.969 1.00 63.75 278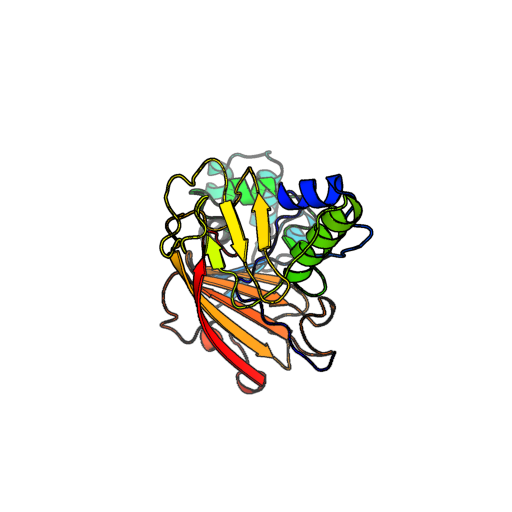 GLU A O 1
ATOM 2326 N N . PRO A 1 279 ? 3.859 9.159 -1.472 1.00 60.84 279 PRO A N 1
ATOM 2327 C CA . PRO A 1 279 ? 3.551 8.245 -0.369 1.00 60.84 279 PRO A CA 1
ATOM 2328 C C . PRO A 1 279 ? 3.242 6.817 -0.874 1.00 60.84 279 PRO A C 1
ATOM 2330 O O . PRO A 1 279 ? 3.021 6.636 -2.068 1.00 60.84 279 PRO A O 1
ATOM 2333 N N . PRO A 1 280 ? 3.243 5.810 0.020 1.00 61.06 280 PRO A N 1
ATOM 2334 C CA . PRO A 1 280 ? 2.974 4.416 -0.336 1.00 61.06 280 PRO A CA 1
ATOM 2335 C C . PRO A 1 280 ? 1.496 4.146 -0.693 1.00 61.06 280 PRO A C 1
ATOM 2337 O O . PRO A 1 280 ? 1.143 2.995 -0.912 1.00 61.06 280 PRO A O 1
ATOM 2340 N N . ILE A 1 281 ? 0.637 5.178 -0.722 1.00 60.62 281 ILE A N 1
ATOM 2341 C CA . ILE A 1 281 ? -0.778 5.144 -1.133 1.00 60.62 281 ILE A CA 1
ATOM 2342 C C . ILE A 1 281 ? -1.162 6.461 -1.825 1.00 60.62 281 ILE A C 1
ATOM 2344 O O . ILE A 1 281 ? -0.698 7.523 -1.338 1.00 60.62 281 ILE A O 1
#

Secondary structure (DSSP, 8-state):
--S----SS---EETTSHHHHHHHHTTGGGT--EEEE-EEEEEETTEEEEPP-SHHHHHH-SSS-HHHHHHHHHHHTTSS-HHHHHHHS-HHHHHHHHH--SSS-S-SHHHHHHTTT-S-SEEEETT-THHHHHHHHHHHHHTTPPP---S-PEEE-TTS-B--S--SS--SSEEEEETTEEEEES----S-----PEEEEEEEEEESS-SSSSSEEEEEETTEEEEEE-GGGSSS-TT-EEEEEEESS---S-HHHHTT--GGGEEEEEEEEEEESS---

InterPro domains:
  IPR018203 GDP dissociation inhibitor [PF00996] (7-77)
  IPR036188 FAD/NAD(P)-binding domain superfamily [SSF51905] (3-160)

Radius of gyration: 22.82 Å; chains: 1; bounding box: 58×42×56 Å

pLDDT: mean 85.47, std 11.11, range [47.47, 97.88]